Protein AF-A0A7V2QJK6-F1 (afdb_monomer_lite)

Sequence (186 aa):
ASGAYAQALELDPANVIADKNLRRLTQLKDTEVRAPRESRHAGPQHFIEEIGKAGVVDLSQLASPEVMVRMVAGDAVFLRVDEPVLVVESGHGEYLGQVGPKNAQRLIKLMAGGNQYSAAVVNVAEDRLIIIIREEYQHPSQAGLLSFPPRGLEKLQPYFSEKALRDELEEEEGEPREIYGVSDDE

Secondary structure (DSSP, 8-state):
-HHHHHHHHHH-TT-HHHHHHHHHHHHHHHS---------BPPGGGG---TTTEEEEEEES---HHHHTT--TTBEEEEEEETTEEEEEETTS-EEEEE-HHHHHHHHHHHHTT-EEEEEEEEEETTEEEEEEEEEE--GGGTT--SSPPTTGGGSTTTS-HHHHHHHHHHHTT------------

Radius of gyration: 21.16 Å; chains: 1; bounding box: 65×31×58 Å

Structure (mmCIF, N/CA/C/O backbone):
data_AF-A0A7V2QJK6-F1
#
_entry.id   AF-A0A7V2QJK6-F1
#
loop_
_atom_site.group_PDB
_atom_site.id
_atom_site.type_symbol
_atom_site.label_atom_id
_atom_site.label_alt_id
_atom_site.label_comp_id
_atom_site.label_asym_id
_atom_site.label_entity_id
_atom_site.label_seq_id
_atom_site.pdbx_PDB_ins_code
_atom_site.Cartn_x
_atom_site.Cartn_y
_atom_site.Cartn_z
_atom_site.occupancy
_atom_site.B_iso_or_equiv
_atom_site.auth_seq_id
_atom_site.auth_comp_id
_atom_site.auth_asym_id
_atom_site.auth_atom_id
_atom_site.pdbx_PDB_model_num
ATOM 1 N N . ALA A 1 1 ? -14.591 -11.951 22.332 1.00 62.06 1 ALA A N 1
ATOM 2 C CA . ALA A 1 1 ? -13.635 -10.868 22.016 1.00 62.06 1 ALA A CA 1
ATOM 3 C C . ALA A 1 1 ? -13.958 -9.566 22.762 1.00 62.06 1 ALA A C 1
ATOM 5 O O . ALA A 1 1 ? -13.175 -9.190 23.616 1.00 62.06 1 ALA A O 1
ATOM 6 N N . SER A 1 2 ? -15.111 -8.914 22.533 1.00 72.38 2 SER A N 1
ATOM 7 C CA . SER A 1 2 ? -15.436 -7.599 23.140 1.00 72.38 2 SER A CA 1
ATOM 8 C C . SER A 1 2 ? -15.385 -7.543 24.681 1.00 72.38 2 SER A C 1
ATOM 10 O O . SER A 1 2 ? -14.881 -6.563 25.216 1.00 72.38 2 SER A O 1
ATOM 12 N N . GLY A 1 3 ? -15.805 -8.596 25.396 1.00 79.69 3 GLY A N 1
ATOM 13 C CA . GLY A 1 3 ? -15.760 -8.616 26.869 1.00 79.69 3 GLY A CA 1
ATOM 14 C C . GLY A 1 3 ? -14.348 -8.583 27.473 1.00 79.69 3 GLY A C 1
ATOM 15 O O . GLY A 1 3 ? -14.151 -7.969 28.512 1.00 79.69 3 GLY A O 1
ATOM 16 N N . ALA A 1 4 ? -13.352 -9.169 26.798 1.00 83.12 4 ALA A N 1
ATOM 17 C CA . ALA A 1 4 ? -11.975 -9.200 27.300 1.00 83.12 4 ALA A CA 1
ATOM 18 C C . ALA A 1 4 ? -11.302 -7.819 27.224 1.00 83.12 4 ALA A C 1
ATOM 20 O O . ALA A 1 4 ? -10.579 -7.432 28.137 1.00 83.12 4 ALA A O 1
ATOM 21 N N . TYR A 1 5 ? -11.574 -7.052 26.163 1.00 83.69 5 TYR A N 1
ATOM 22 C CA . TYR A 1 5 ? -11.055 -5.688 26.039 1.00 83.69 5 TYR A CA 1
ATOM 23 C C . TYR A 1 5 ? -11.751 -4.711 26.994 1.00 83.69 5 TYR A C 1
ATOM 25 O O . TYR A 1 5 ? -11.089 -3.827 27.525 1.00 83.69 5 TYR A O 1
ATOM 33 N N . ALA A 1 6 ? -13.051 -4.889 27.264 1.00 82.19 6 ALA A N 1
ATOM 34 C CA . ALA A 1 6 ? -13.755 -4.092 28.272 1.00 82.19 6 ALA A CA 1
ATOM 35 C C . ALA A 1 6 ? -13.159 -4.312 29.671 1.00 82.19 6 ALA A C 1
ATOM 37 O O . ALA A 1 6 ? -12.823 -3.353 30.356 1.00 82.19 6 ALA A O 1
ATOM 38 N N . GLN A 1 7 ? -12.915 -5.572 30.038 1.00 85.81 7 GLN A N 1
ATOM 39 C CA . GLN A 1 7 ? -12.280 -5.920 31.307 1.00 85.81 7 GLN A CA 1
ATOM 40 C C . GLN A 1 7 ? -10.840 -5.386 31.414 1.00 85.81 7 GLN A C 1
ATOM 42 O O . GLN A 1 7 ? -10.419 -4.952 32.481 1.00 85.81 7 GLN A O 1
ATOM 47 N N . ALA A 1 8 ? -10.082 -5.369 30.311 1.00 85.81 8 ALA A N 1
ATOM 48 C CA . ALA A 1 8 ? -8.749 -4.768 30.291 1.00 85.81 8 ALA A CA 1
ATOM 49 C C . ALA A 1 8 ? -8.779 -3.252 30.568 1.00 85.81 8 ALA A C 1
ATOM 51 O O . ALA A 1 8 ? -7.867 -2.748 31.215 1.00 85.81 8 ALA A O 1
ATOM 52 N N . LEU A 1 9 ? -9.827 -2.548 30.126 1.00 86.06 9 LEU A N 1
ATOM 53 C CA . LEU A 1 9 ? -10.039 -1.118 30.379 1.00 86.06 9 LEU A CA 1
ATOM 54 C C . LEU A 1 9 ? -10.544 -0.824 31.798 1.00 86.06 9 LEU A C 1
ATOM 56 O O . LEU A 1 9 ? -10.222 0.219 32.358 1.00 86.06 9 LEU A O 1
ATOM 60 N N . GLU A 1 10 ? -11.316 -1.739 32.389 1.00 87.81 10 GLU A N 1
ATOM 61 C CA . GLU A 1 10 ? -11.701 -1.659 33.805 1.00 87.81 10 GLU A CA 1
ATOM 62 C C . GLU A 1 10 ? -10.488 -1.817 34.733 1.00 87.81 10 GLU A C 1
ATOM 64 O O . GLU A 1 10 ? -10.410 -1.150 35.763 1.00 87.81 10 GLU A O 1
ATOM 69 N N . LEU A 1 11 ? -9.542 -2.691 34.369 1.00 88.06 11 LEU A N 1
ATOM 70 C CA . LEU A 1 11 ? -8.310 -2.920 35.128 1.00 88.06 11 LEU A CA 1
ATOM 71 C C . LEU A 1 11 ? -7.261 -1.824 34.898 1.00 88.06 11 LEU A C 1
ATOM 73 O O . LEU A 1 11 ? -6.576 -1.430 35.840 1.00 88.06 11 LEU A O 1
ATOM 77 N N . ASP A 1 12 ? -7.136 -1.338 33.664 1.00 84.62 12 ASP A N 1
ATOM 78 C CA . ASP A 1 12 ? -6.240 -0.248 33.287 1.00 84.62 12 ASP A CA 1
ATOM 79 C C . ASP A 1 12 ? -6.958 0.744 32.353 1.00 84.62 12 ASP A C 1
ATOM 81 O O . ASP A 1 12 ? -6.998 0.545 31.131 1.00 84.62 12 ASP A O 1
ATOM 85 N N . PRO A 1 13 ? -7.486 1.854 32.904 1.00 85.88 13 PRO A N 1
ATOM 86 C CA . PRO A 1 13 ? -8.158 2.887 32.119 1.00 85.88 13 PRO A CA 1
ATOM 87 C C . PRO A 1 13 ? -7.261 3.576 31.081 1.00 85.88 13 PRO A C 1
ATOM 89 O O . PRO A 1 13 ? -7.776 4.217 30.166 1.00 85.88 13 PRO A O 1
ATOM 92 N N . ALA A 1 14 ? -5.931 3.471 31.204 1.00 87.38 14 ALA A N 1
ATOM 93 C CA . ALA A 1 14 ? -4.971 4.051 30.267 1.00 87.38 14 ALA A CA 1
ATOM 94 C C . ALA A 1 14 ? -4.561 3.077 29.144 1.00 87.38 14 ALA A C 1
ATOM 96 O O . ALA A 1 14 ? -3.718 3.419 28.310 1.00 87.38 14 ALA A O 1
ATOM 97 N N . ASN A 1 15 ? -5.158 1.881 29.075 1.00 87.19 15 ASN A N 1
ATOM 98 C CA . ASN A 1 15 ? -4.834 0.881 28.064 1.00 87.19 15 ASN A CA 1
ATOM 99 C C . ASN A 1 15 ? -5.359 1.275 26.669 1.00 87.19 15 ASN A C 1
ATOM 101 O O . ASN A 1 15 ? -6.432 0.863 26.217 1.00 87.19 15 ASN A O 1
ATOM 105 N N . VAL A 1 16 ? -4.543 2.047 25.946 1.00 85.38 16 VAL A N 1
ATOM 106 C CA . VAL A 1 16 ? -4.834 2.548 24.591 1.00 85.38 16 VAL A CA 1
ATOM 107 C C . VAL A 1 16 ? -5.084 1.410 23.590 1.00 85.38 16 VAL A C 1
ATOM 109 O O . VAL A 1 16 ? -5.828 1.585 22.624 1.00 85.38 16 VAL A O 1
ATOM 112 N N . ILE A 1 17 ? -4.490 0.229 23.801 1.00 82.25 17 ILE A N 1
ATOM 113 C CA . ILE A 1 17 ? -4.688 -0.936 22.925 1.00 82.25 17 ILE A CA 1
ATOM 114 C C . ILE A 1 17 ? -6.107 -1.486 23.099 1.00 82.25 17 ILE A C 1
ATOM 116 O O . ILE A 1 17 ? -6.769 -1.783 22.101 1.00 82.25 17 ILE A O 1
ATOM 120 N N . ALA A 1 18 ? -6.588 -1.604 24.339 1.00 81.00 18 ALA A N 1
ATOM 121 C CA . ALA A 1 18 ? -7.942 -2.063 24.629 1.00 81.00 18 ALA A CA 1
ATOM 122 C C . ALA A 1 18 ? -9.000 -1.090 24.079 1.00 81.00 18 ALA A C 1
ATOM 124 O O . ALA A 1 18 ? -9.946 -1.536 23.427 1.00 81.00 18 ALA A O 1
ATOM 125 N N . ASP A 1 19 ? -8.790 0.222 24.244 1.00 84.12 19 ASP A N 1
ATOM 126 C CA . ASP A 1 19 ? -9.678 1.262 23.701 1.00 84.12 19 ASP A CA 1
ATOM 127 C C . ASP A 1 19 ? -9.748 1.197 22.168 1.00 84.12 19 ASP A C 1
ATOM 129 O O . ASP A 1 19 ? -10.832 1.080 21.592 1.00 84.12 19 ASP A O 1
ATOM 133 N N . LYS A 1 20 ? -8.590 1.150 21.491 1.00 83.94 20 LYS A N 1
ATOM 134 C CA . LYS A 1 20 ? -8.528 1.010 20.026 1.00 83.94 20 LYS A CA 1
ATOM 135 C C . LYS A 1 20 ? -9.253 -0.241 19.529 1.00 83.94 20 LYS A C 1
ATOM 137 O O . LYS A 1 20 ? -10.013 -0.166 18.564 1.00 83.94 20 LYS A O 1
ATOM 142 N N . ASN A 1 21 ? -9.042 -1.389 20.177 1.00 84.56 21 ASN A N 1
ATOM 143 C CA . ASN A 1 21 ? -9.686 -2.639 19.767 1.00 84.56 21 ASN A CA 1
ATOM 144 C C . ASN A 1 21 ? -11.203 -2.621 20.004 1.00 84.56 21 ASN A C 1
ATOM 146 O O . ASN A 1 21 ? -11.946 -3.135 19.168 1.00 84.56 21 ASN A O 1
ATOM 150 N N . LEU A 1 22 ? -11.688 -2.014 21.092 1.00 84.12 22 LEU A N 1
ATOM 151 C CA . LEU A 1 22 ? -13.127 -1.872 21.340 1.00 84.12 22 LEU A CA 1
ATOM 152 C C . LEU A 1 22 ? -13.805 -0.985 20.303 1.00 84.12 22 LEU A C 1
ATOM 154 O O . LEU A 1 22 ? -14.808 -1.411 19.730 1.00 84.12 22 LEU A O 1
ATOM 158 N N . ARG A 1 23 ? -13.237 0.194 20.018 1.00 84.00 23 ARG A N 1
ATOM 159 C CA . ARG A 1 23 ? -13.755 1.110 18.985 1.00 84.00 23 ARG A CA 1
ATOM 160 C C . ARG A 1 23 ? -13.843 0.428 17.624 1.00 84.00 23 ARG A C 1
ATOM 162 O O . ARG A 1 23 ? -14.857 0.519 16.928 1.00 84.00 23 ARG A O 1
ATOM 169 N N . ARG A 1 24 ? -12.808 -0.338 17.281 1.00 81.19 24 ARG A N 1
ATOM 170 C CA . ARG A 1 24 ? -12.774 -1.135 16.058 1.00 81.19 24 ARG A CA 1
ATOM 171 C C . ARG A 1 24 ? -13.880 -2.196 16.031 1.00 81.19 24 ARG A C 1
ATOM 173 O O . ARG A 1 24 ? -14.586 -2.326 15.035 1.00 81.19 24 ARG A O 1
ATOM 180 N N . LEU A 1 25 ? -14.065 -2.940 17.125 1.00 81.12 25 LEU A N 1
ATOM 181 C CA . LEU A 1 25 ? -15.107 -3.970 17.238 1.00 81.12 25 LEU A CA 1
ATOM 182 C C . LEU A 1 25 ? -16.527 -3.397 17.171 1.00 81.12 25 LEU A C 1
ATOM 184 O O . LEU A 1 25 ? -17.415 -4.075 16.659 1.00 81.12 25 LEU A O 1
ATOM 188 N N . THR A 1 26 ? -16.759 -2.188 17.687 1.00 80.44 26 THR A N 1
ATOM 189 C CA . THR A 1 26 ? -18.058 -1.514 17.551 1.00 80.44 26 THR A CA 1
ATOM 190 C C . THR A 1 26 ? -18.350 -1.152 16.098 1.00 80.44 26 THR A C 1
ATOM 192 O O . THR A 1 26 ? -19.425 -1.481 15.612 1.00 80.44 26 THR A O 1
ATOM 195 N N . GLN A 1 27 ? -17.373 -0.603 15.371 1.00 75.81 27 GLN A N 1
ATOM 196 C CA . GLN A 1 27 ? -17.522 -0.260 13.950 1.00 75.81 27 GLN A CA 1
ATOM 197 C C . GLN A 1 27 ? -17.742 -1.502 13.063 1.00 75.81 27 GLN A C 1
ATOM 199 O O . GLN A 1 27 ? -18.563 -1.480 12.150 1.00 75.81 27 GLN A O 1
ATOM 204 N N . LEU A 1 28 ? -17.067 -2.617 13.370 1.00 71.12 28 LEU A N 1
ATOM 205 C CA . LEU A 1 28 ? -17.229 -3.898 12.664 1.00 71.12 28 LEU A CA 1
ATOM 206 C C . LEU A 1 28 ? -18.612 -4.543 12.841 1.00 71.12 28 LEU A C 1
ATOM 208 O O . LEU A 1 28 ? -19.012 -5.328 11.988 1.00 71.12 28 LEU A O 1
ATOM 212 N N . LYS A 1 29 ? -19.331 -4.267 13.938 1.00 65.94 29 LYS A N 1
ATOM 213 C CA . LYS A 1 29 ? -20.674 -4.829 14.175 1.00 65.94 29 LYS A CA 1
ATOM 214 C C . LYS A 1 29 ? -21.763 -4.149 13.347 1.00 65.94 29 LYS A C 1
ATOM 216 O O . LYS A 1 29 ? -22.742 -4.811 13.019 1.00 65.94 29 LYS A O 1
ATOM 221 N N . ASP A 1 30 ? -21.580 -2.874 13.015 1.00 58.09 30 ASP A N 1
ATOM 222 C CA . ASP A 1 30 ? -22.524 -2.106 12.193 1.00 58.09 30 ASP A CA 1
ATOM 223 C C . ASP A 1 30 ? -22.356 -2.382 10.693 1.00 58.09 30 ASP A C 1
ATOM 225 O O . ASP A 1 30 ? -23.254 -2.111 9.899 1.00 58.09 30 ASP A O 1
ATOM 229 N N . THR A 1 31 ? -21.227 -2.971 10.289 1.00 55.44 31 THR A N 1
ATOM 230 C CA . THR A 1 31 ? -21.015 -3.418 8.910 1.00 55.44 31 THR A CA 1
ATOM 231 C C . THR A 1 31 ? -21.523 -4.856 8.785 1.00 55.44 31 THR A C 1
ATOM 233 O O . THR A 1 31 ? -20.937 -5.762 9.373 1.00 55.44 31 THR A O 1
ATOM 236 N N . GLU A 1 32 ? -22.625 -5.086 8.060 1.00 48.59 32 GLU A N 1
ATOM 237 C CA . GLU A 1 32 ? -23.234 -6.418 7.912 1.00 48.59 32 GLU A CA 1
ATOM 238 C C . GLU A 1 32 ? -22.187 -7.504 7.615 1.00 48.59 32 GLU A C 1
ATOM 240 O O . GLU A 1 32 ? -21.441 -7.451 6.630 1.00 48.59 32 GLU A O 1
ATOM 245 N N . VAL A 1 33 ? -22.150 -8.502 8.501 1.00 45.59 33 VAL A N 1
ATOM 246 C CA . VAL A 1 33 ? -21.209 -9.622 8.504 1.00 45.59 33 VAL A CA 1
ATOM 247 C C . VAL A 1 33 ? -21.416 -10.468 7.248 1.00 45.59 33 VAL A C 1
ATOM 249 O O . VAL A 1 33 ? -22.163 -11.446 7.238 1.00 45.59 33 VAL A O 1
ATOM 252 N N . ARG A 1 34 ? -20.720 -10.125 6.162 1.00 49.84 34 ARG A N 1
ATOM 253 C CA . ARG A 1 34 ? -20.370 -11.124 5.149 1.00 49.84 34 ARG A CA 1
ATOM 254 C C . ARG A 1 34 ? -19.381 -12.099 5.793 1.00 49.84 34 ARG A C 1
ATOM 256 O O . ARG A 1 34 ? -18.544 -11.682 6.588 1.00 49.84 34 ARG A O 1
ATOM 263 N N . ALA A 1 35 ? -19.559 -13.385 5.482 1.00 48.34 35 ALA A N 1
ATOM 264 C CA . ALA A 1 35 ? -18.871 -14.547 6.056 1.00 48.34 35 ALA A CA 1
ATOM 265 C C . ALA A 1 35 ? -17.367 -14.325 6.329 1.00 48.34 35 ALA A C 1
ATOM 267 O O . ALA A 1 35 ? -16.764 -13.512 5.628 1.00 48.34 35 ALA A O 1
ATOM 268 N N . PRO A 1 36 ? -16.749 -15.063 7.282 1.00 43.25 36 PRO A N 1
ATOM 269 C CA . PRO A 1 36 ? -15.332 -14.923 7.614 1.00 43.25 36 PRO A CA 1
ATOM 270 C C . PRO A 1 36 ? -14.507 -14.968 6.333 1.00 43.25 36 PRO A C 1
ATOM 272 O O . PRO A 1 36 ? -14.456 -15.988 5.646 1.00 43.25 36 PRO A O 1
ATOM 275 N N . ARG A 1 37 ? -13.944 -13.823 5.962 1.00 51.16 37 ARG A N 1
ATOM 276 C CA . ARG A 1 37 ? -13.116 -13.719 4.773 1.00 51.16 37 ARG A CA 1
ATOM 277 C C . ARG A 1 37 ? -11.710 -14.119 5.182 1.00 51.16 37 ARG A C 1
ATOM 279 O O . ARG A 1 37 ? -11.166 -13.548 6.121 1.00 51.16 37 ARG A O 1
ATOM 286 N N . GLU A 1 38 ? -11.160 -15.128 4.518 1.00 45.81 38 GLU A N 1
ATOM 287 C CA . GLU A 1 38 ? -9.779 -15.554 4.727 1.00 45.81 38 GLU A CA 1
ATOM 288 C C . GLU A 1 38 ? -8.838 -14.394 4.375 1.00 45.81 38 GLU A C 1
ATOM 290 O O . GLU A 1 38 ? -8.606 -14.093 3.202 1.00 45.81 38 GLU A O 1
ATOM 295 N N . SER A 1 39 ? -8.312 -13.722 5.399 1.00 52.12 39 SER A N 1
ATOM 296 C CA . SER A 1 39 ? -7.220 -12.768 5.257 1.00 52.12 39 SER A CA 1
ATOM 297 C C . SER A 1 39 ? -5.953 -13.541 4.906 1.00 52.12 39 SER A C 1
ATOM 299 O O . SER A 1 39 ? -5.478 -14.382 5.673 1.00 52.12 39 SER A O 1
ATOM 301 N N . ARG A 1 40 ? -5.393 -13.285 3.720 1.00 60.75 40 ARG A N 1
ATOM 302 C CA . ARG A 1 40 ? -4.068 -13.801 3.368 1.00 60.75 40 ARG A CA 1
ATOM 303 C C . ARG A 1 40 ? -3.040 -12.981 4.131 1.00 60.75 40 ARG A C 1
ATOM 305 O O . ARG A 1 40 ? -2.869 -11.803 3.838 1.00 60.75 40 ARG A O 1
ATOM 312 N N . HIS A 1 41 ? -2.381 -13.591 5.106 1.00 65.06 41 HIS A N 1
ATOM 313 C CA . HIS A 1 41 ? -1.320 -12.929 5.856 1.00 65.06 41 HIS A CA 1
ATOM 314 C C . HIS A 1 41 ? 0.001 -12.979 5.087 1.00 65.06 41 HIS A C 1
ATOM 316 O O . HIS A 1 41 ? 0.352 -14.003 4.497 1.00 65.06 41 HIS A O 1
ATOM 322 N N . ALA A 1 42 ? 0.741 -11.876 5.111 1.00 67.50 42 ALA A N 1
ATOM 323 C CA . ALA A 1 42 ? 2.107 -11.827 4.623 1.00 67.50 42 ALA A CA 1
ATOM 324 C C . ALA A 1 42 ? 3.021 -12.671 5.528 1.00 67.50 42 ALA A C 1
ATOM 326 O O . ALA A 1 42 ? 2.924 -12.626 6.756 1.00 67.50 42 ALA A O 1
ATOM 327 N N . GLY A 1 43 ? 3.921 -13.446 4.921 1.00 64.44 43 GLY A N 1
ATOM 328 C CA . GLY A 1 43 ? 4.966 -14.166 5.646 1.00 64.44 43 GLY A CA 1
ATOM 329 C C . GLY A 1 43 ? 5.914 -13.224 6.414 1.00 64.44 43 GLY A C 1
ATOM 330 O O . GLY A 1 43 ? 6.133 -12.091 5.978 1.00 64.44 43 GLY A O 1
ATOM 331 N N . PRO A 1 44 ? 6.535 -13.678 7.522 1.00 60.00 44 PRO A N 1
ATOM 332 C CA . PRO A 1 44 ? 7.435 -12.865 8.349 1.00 60.00 44 PRO A CA 1
ATOM 333 C C . PRO A 1 44 ? 8.592 -12.213 7.582 1.00 60.00 44 PRO A C 1
ATOM 335 O O . PRO A 1 44 ? 9.065 -11.149 7.975 1.00 60.00 44 PRO A O 1
ATOM 338 N N . GLN A 1 45 ? 9.037 -12.820 6.476 1.00 59.28 45 GLN A N 1
ATOM 339 C CA . GLN A 1 45 ? 10.117 -12.263 5.665 1.00 59.28 45 GLN A CA 1
ATOM 340 C C . GLN A 1 45 ? 9.749 -10.900 5.061 1.00 59.28 45 GLN A C 1
ATOM 342 O O . GLN A 1 45 ? 10.635 -10.067 4.901 1.00 59.28 45 GLN A O 1
ATOM 347 N N . HIS A 1 46 ? 8.472 -10.613 4.782 1.00 52.69 46 HIS A N 1
ATOM 348 C CA . HIS A 1 46 ? 8.063 -9.344 4.160 1.00 52.69 46 HIS A CA 1
ATOM 349 C C . HIS A 1 46 ? 8.253 -8.110 5.055 1.00 52.69 46 HIS A C 1
ATOM 351 O O . HIS A 1 46 ? 8.160 -6.996 4.551 1.00 52.69 46 HIS A O 1
ATOM 357 N N . PHE A 1 47 ? 8.537 -8.282 6.350 1.00 55.06 47 PHE A N 1
ATOM 358 C CA . PHE A 1 47 ? 8.705 -7.175 7.300 1.00 55.06 47 PHE A CA 1
ATOM 359 C C . PHE A 1 47 ? 10.158 -6.729 7.498 1.00 55.06 47 PHE A C 1
ATOM 361 O O . PHE A 1 47 ? 10.406 -5.802 8.264 1.00 55.06 47 PHE A O 1
ATOM 368 N N . ILE A 1 48 ? 11.118 -7.380 6.837 1.00 57.16 48 ILE A N 1
ATOM 369 C CA . ILE A 1 48 ? 12.524 -6.973 6.889 1.00 57.16 48 ILE A CA 1
ATOM 370 C C . ILE A 1 48 ? 12.725 -5.840 5.880 1.00 57.16 48 ILE A C 1
ATOM 372 O O . ILE A 1 48 ? 12.567 -6.044 4.674 1.00 57.16 48 ILE A O 1
ATOM 376 N N . GLU A 1 49 ? 13.058 -4.650 6.378 1.00 53.34 49 GLU A N 1
ATOM 377 C CA . GLU A 1 49 ? 13.413 -3.496 5.553 1.00 53.34 49 GLU A CA 1
ATOM 378 C C . GLU A 1 49 ? 14.823 -3.708 4.987 1.00 53.34 49 GLU A C 1
ATOM 380 O O . GLU A 1 49 ? 15.822 -3.464 5.653 1.00 53.34 49 GLU A O 1
ATOM 385 N N . GLU A 1 50 ? 14.898 -4.241 3.767 1.00 64.19 50 GLU A N 1
ATOM 386 C CA . GLU A 1 50 ? 16.144 -4.344 3.007 1.00 64.19 50 GLU A CA 1
ATOM 387 C C . GLU A 1 50 ? 16.355 -3.042 2.230 1.00 64.19 50 GLU A C 1
ATOM 389 O O . GLU A 1 50 ? 15.489 -2.639 1.437 1.00 64.19 50 GLU A O 1
ATOM 394 N N . ILE A 1 51 ? 17.496 -2.387 2.464 1.00 67.00 51 ILE A N 1
ATOM 395 C CA . ILE A 1 51 ? 17.826 -1.087 1.877 1.00 67.00 51 ILE A CA 1
ATOM 396 C C . ILE A 1 51 ? 17.648 -1.150 0.354 1.00 67.00 51 ILE A C 1
ATOM 398 O O . ILE A 1 51 ? 18.165 -2.028 -0.333 1.00 67.00 51 ILE A O 1
ATOM 402 N N . GLY A 1 52 ? 16.863 -0.221 -0.194 1.00 67.62 52 GLY A N 1
ATOM 403 C CA . GLY A 1 52 ? 16.658 -0.104 -1.636 1.00 67.62 52 GLY A CA 1
ATOM 404 C C . GLY A 1 52 ? 15.654 -1.083 -2.256 1.00 67.62 52 GLY A C 1
ATOM 405 O O . GLY A 1 52 ? 15.150 -0.789 -3.343 1.00 67.62 52 GLY A O 1
ATOM 406 N N . LYS A 1 53 ? 15.306 -2.193 -1.589 1.00 83.38 53 LYS A N 1
ATOM 407 C CA . LYS A 1 53 ? 14.368 -3.211 -2.108 1.00 83.38 53 LYS A CA 1
ATOM 408 C C . LYS A 1 53 ? 13.004 -3.195 -1.443 1.00 83.38 53 LYS A C 1
ATOM 410 O O . LYS A 1 53 ? 12.012 -3.516 -2.098 1.00 83.38 53 LYS A O 1
ATOM 415 N N . ALA A 1 54 ? 12.941 -2.813 -0.174 1.00 88.56 54 ALA A N 1
ATOM 416 C CA . ALA A 1 54 ? 11.692 -2.624 0.543 1.00 88.56 54 ALA A CA 1
ATOM 417 C C . ALA A 1 54 ? 11.536 -1.168 0.984 1.00 88.56 54 ALA A C 1
ATOM 419 O O . ALA A 1 54 ? 12.516 -0.467 1.227 1.00 88.56 54 ALA A O 1
ATOM 420 N N . GLY A 1 55 ? 10.294 -0.705 1.072 1.00 90.25 55 GLY A N 1
ATOM 421 C CA . GLY A 1 55 ? 9.993 0.640 1.535 1.00 90.25 55 GLY A CA 1
ATOM 422 C C . GLY A 1 55 ? 8.629 0.728 2.195 1.00 90.25 55 GLY A C 1
ATOM 423 O O . GLY A 1 55 ? 7.637 0.189 1.699 1.00 90.25 55 GLY A O 1
ATOM 424 N N . VAL A 1 56 ? 8.584 1.442 3.318 1.00 92.12 56 VAL A N 1
ATOM 425 C CA . VAL A 1 56 ? 7.348 1.741 4.043 1.00 92.12 56 VAL A CA 1
ATOM 426 C C . VAL A 1 56 ? 6.699 2.992 3.459 1.00 92.12 56 VAL A C 1
ATOM 428 O O . VAL A 1 56 ? 7.331 4.045 3.328 1.00 92.12 56 VAL A O 1
ATOM 431 N N . VAL A 1 57 ? 5.418 2.887 3.111 1.00 92.94 57 VAL A N 1
ATOM 432 C CA . VAL A 1 57 ? 4.671 3.927 2.407 1.00 92.94 57 VAL A CA 1
ATOM 433 C C . VAL A 1 57 ? 3.329 4.190 3.070 1.00 92.94 57 VAL A C 1
ATOM 435 O O . VAL A 1 57 ? 2.604 3.268 3.434 1.00 92.94 57 VAL A O 1
ATOM 438 N N . ASP A 1 58 ? 3.003 5.472 3.203 1.00 94.62 58 ASP A N 1
ATOM 439 C CA . ASP A 1 58 ? 1.689 5.938 3.636 1.00 94.62 58 ASP A CA 1
ATOM 440 C C . ASP A 1 58 ? 0.769 6.057 2.418 1.00 94.62 58 ASP A C 1
ATOM 442 O O . ASP A 1 58 ? 1.182 6.592 1.378 1.00 94.62 58 ASP A O 1
ATOM 446 N N . LEU A 1 59 ? -0.453 5.542 2.528 1.00 96.31 59 LEU A N 1
ATOM 447 C CA . LEU A 1 59 ? -1.433 5.632 1.456 1.00 96.31 59 LEU A CA 1
ATOM 448 C C . LEU A 1 59 ? -2.202 6.949 1.522 1.00 96.31 59 LEU A C 1
ATOM 450 O O . LEU A 1 59 ? -2.525 7.480 2.579 1.00 96.31 59 LEU A O 1
ATOM 454 N N . SER A 1 60 ? -2.524 7.464 0.343 1.00 95.31 60 SER A N 1
ATOM 455 C CA . SER A 1 60 ? -3.341 8.656 0.139 1.00 95.31 60 SER A CA 1
ATOM 456 C C . SER A 1 60 ? -4.683 8.286 -0.486 1.00 95.31 60 SER A C 1
ATOM 458 O O . SER A 1 60 ? -4.830 7.192 -1.028 1.00 95.31 60 SER A O 1
ATOM 460 N N . GLN A 1 61 ? -5.661 9.197 -0.426 1.00 95.06 61 GLN A N 1
ATOM 461 C CA . GLN A 1 61 ? -7.011 8.977 -0.969 1.00 95.06 61 GLN A CA 1
ATOM 462 C C . GLN A 1 61 ? -7.611 7.648 -0.484 1.00 95.06 61 GLN A C 1
ATOM 464 O O . GLN A 1 61 ? -7.960 6.786 -1.289 1.00 95.06 61 GLN A O 1
ATOM 469 N N . LEU A 1 62 ? -7.646 7.464 0.837 1.00 96.38 62 LEU A N 1
ATOM 470 C CA . LEU A 1 62 ? -8.049 6.209 1.465 1.00 96.38 62 LEU A CA 1
ATOM 471 C C . LEU A 1 62 ? -9.490 5.820 1.126 1.00 96.38 62 LEU A C 1
ATOM 473 O O . LEU A 1 62 ? -10.337 6.664 0.824 1.00 96.38 62 LEU A O 1
ATOM 477 N N . ALA A 1 63 ? -9.754 4.520 1.204 1.00 94.50 63 ALA A N 1
ATOM 478 C CA . ALA A 1 63 ? -11.096 3.969 1.110 1.00 94.50 63 ALA A CA 1
ATOM 479 C C . ALA A 1 63 ? -11.992 4.407 2.281 1.00 94.50 63 ALA A C 1
ATOM 481 O O . ALA A 1 63 ? -11.551 5.054 3.231 1.00 94.50 63 ALA A O 1
ATOM 482 N N . SER A 1 64 ? -13.272 4.026 2.230 1.00 93.12 64 SER A N 1
ATOM 483 C CA . SER A 1 64 ? -14.202 4.341 3.314 1.00 93.12 64 SER A CA 1
ATOM 484 C C . SER A 1 64 ? -13.777 3.678 4.638 1.00 93.12 64 SER A C 1
ATOM 486 O O . SER A 1 64 ? -13.170 2.599 4.624 1.00 93.12 64 SER A O 1
ATOM 488 N N . PRO A 1 65 ? -14.148 4.258 5.797 1.00 88.25 65 PRO A N 1
ATOM 489 C CA . PRO A 1 65 ? -13.850 3.675 7.108 1.00 88.25 65 PRO A CA 1
ATOM 490 C C . PRO A 1 65 ? -14.333 2.226 7.259 1.00 88.25 65 PRO A C 1
ATOM 492 O O . PRO A 1 65 ? -13.663 1.409 7.884 1.00 88.25 65 PRO A O 1
ATOM 495 N N . GLU A 1 66 ? -15.455 1.876 6.624 1.00 88.06 66 GLU A N 1
ATOM 496 C CA . GLU A 1 66 ? -15.996 0.512 6.597 1.00 88.06 66 GLU A CA 1
ATOM 497 C C . GLU A 1 66 ? -15.047 -0.495 5.937 1.00 88.06 66 GLU A C 1
ATOM 499 O O . GLU A 1 66 ? -14.984 -1.650 6.352 1.00 88.06 66 GLU A O 1
ATOM 504 N N . VAL A 1 67 ? -14.312 -0.089 4.899 1.00 89.25 67 VAL A N 1
ATOM 505 C CA . VAL A 1 67 ? -13.284 -0.933 4.274 1.00 89.25 67 VAL A CA 1
ATOM 506 C C . VAL A 1 67 ? -12.046 -0.976 5.169 1.00 89.25 67 VAL A C 1
ATOM 508 O O . VAL A 1 67 ? -11.492 -2.048 5.404 1.00 89.25 67 VAL A O 1
ATOM 511 N N . MET A 1 68 ? -11.644 0.168 5.729 1.00 90.31 68 MET A N 1
ATOM 512 C CA . MET A 1 68 ? -10.439 0.280 6.559 1.00 90.31 68 MET A CA 1
ATOM 513 C C . MET A 1 68 ? -10.519 -0.510 7.862 1.00 90.31 68 MET A C 1
ATOM 515 O O . MET A 1 68 ? -9.552 -1.177 8.224 1.00 90.31 68 MET A O 1
ATOM 519 N N . VAL A 1 69 ? -11.678 -0.538 8.525 1.00 87.19 69 VAL A N 1
ATOM 520 C CA . VAL A 1 69 ? -11.871 -1.291 9.775 1.00 87.19 69 VAL A CA 1
ATOM 521 C C . VAL A 1 69 ? -11.673 -2.805 9.591 1.00 87.19 69 VAL A C 1
ATOM 523 O O . VAL A 1 69 ? -11.366 -3.520 10.555 1.00 87.19 69 VAL A O 1
ATOM 526 N N . ARG A 1 70 ? -11.812 -3.309 8.356 1.00 88.75 70 ARG A N 1
ATOM 527 C CA . ARG A 1 70 ? -11.595 -4.721 8.012 1.00 88.75 70 ARG A CA 1
ATOM 528 C C . ARG A 1 70 ? -10.117 -5.084 7.873 1.00 88.75 70 ARG A C 1
ATOM 530 O O . ARG A 1 70 ? -9.785 -6.241 8.090 1.00 88.75 70 ARG A O 1
ATOM 537 N N . MET A 1 71 ? -9.241 -4.121 7.594 1.00 92.12 71 MET A N 1
ATOM 538 C CA . MET A 1 71 ? -7.812 -4.366 7.378 1.00 92.12 71 MET A CA 1
ATOM 539 C C . MET A 1 71 ? -7.051 -4.508 8.700 1.00 92.12 71 MET A C 1
ATOM 541 O O . MET A 1 71 ? -7.242 -3.720 9.628 1.00 92.12 71 MET A O 1
ATOM 545 N N . VAL A 1 72 ? -6.162 -5.488 8.822 1.00 90.38 72 VAL A N 1
ATOM 546 C CA . VAL A 1 72 ? -5.250 -5.650 9.969 1.00 90.38 72 VAL A CA 1
ATOM 547 C C . VAL A 1 72 ? -3.791 -5.556 9.531 1.00 90.38 72 VAL A C 1
ATOM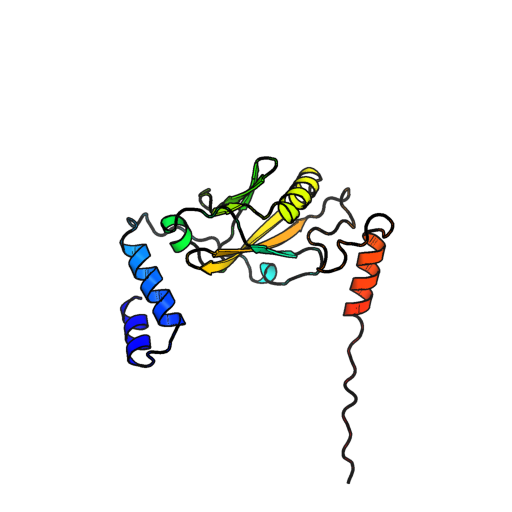 549 O O . VAL A 1 72 ? -3.456 -5.758 8.367 1.00 90.38 72 VAL A O 1
ATOM 552 N N . ALA A 1 73 ? -2.903 -5.266 10.484 1.00 91.00 73 ALA A N 1
ATOM 553 C CA . ALA A 1 73 ? -1.472 -5.409 10.251 1.00 91.00 73 ALA A CA 1
ATOM 554 C C . ALA A 1 73 ? -1.147 -6.851 9.831 1.00 91.00 73 ALA A C 1
ATOM 556 O O . ALA A 1 73 ? -1.643 -7.814 10.416 1.00 91.00 73 ALA A O 1
ATOM 557 N N . GLY A 1 74 ? -0.316 -6.970 8.803 1.00 88.88 74 GLY A N 1
ATOM 558 C CA . GLY A 1 74 ? 0.085 -8.212 8.166 1.00 88.88 74 GLY A CA 1
ATOM 559 C C . GLY A 1 74 ? -0.855 -8.745 7.097 1.00 88.88 74 GLY A C 1
ATOM 560 O O . GLY A 1 74 ? -0.521 -9.761 6.495 1.00 88.88 74 GLY A O 1
ATOM 561 N N . ASP A 1 75 ? -1.971 -8.081 6.797 1.00 93.06 75 ASP A N 1
ATOM 562 C CA . ASP A 1 75 ? -2.755 -8.426 5.611 1.00 93.06 75 ASP A CA 1
ATOM 563 C C . ASP A 1 75 ? -1.944 -8.180 4.337 1.00 93.06 75 ASP A C 1
ATOM 565 O O . ASP A 1 75 ? -1.359 -7.110 4.150 1.00 93.06 75 ASP A O 1
ATOM 569 N N . ALA A 1 76 ? -1.933 -9.168 3.445 1.00 94.88 76 ALA A N 1
ATOM 570 C CA . ALA A 1 76 ? -1.399 -9.014 2.104 1.00 94.88 76 ALA A CA 1
ATOM 571 C C . ALA A 1 76 ? -2.312 -8.093 1.286 1.00 94.88 76 ALA A C 1
ATOM 573 O O . ALA A 1 76 ? -3.539 -8.246 1.268 1.00 94.88 76 ALA A O 1
ATOM 574 N N . VAL A 1 77 ? -1.692 -7.155 0.580 1.00 97.25 77 VAL A N 1
ATOM 575 C CA . VAL A 1 77 ? -2.364 -6.205 -0.308 1.00 97.25 77 VAL A CA 1
ATOM 576 C C . VAL A 1 77 ? -1.695 -6.218 -1.673 1.00 97.25 77 VAL A C 1
ATOM 578 O O . VAL A 1 77 ? -0.548 -6.639 -1.825 1.00 97.25 77 VAL A O 1
ATOM 581 N N . PHE A 1 78 ? -2.431 -5.782 -2.686 1.00 97.50 78 PHE A N 1
ATOM 582 C CA . PHE A 1 78 ? -2.047 -5.931 -4.081 1.00 97.50 78 PHE A CA 1
ATOM 583 C C . PHE A 1 78 ? -1.884 -4.564 -4.726 1.00 97.50 78 PHE A C 1
ATOM 585 O O . PHE A 1 78 ? -2.697 -3.665 -4.519 1.00 97.50 78 PHE A O 1
ATOM 592 N N . LEU A 1 79 ? -0.816 -4.415 -5.503 1.00 97.44 79 LEU A N 1
ATOM 593 C CA . LEU A 1 79 ? -0.534 -3.202 -6.257 1.00 97.44 79 LEU A CA 1
ATOM 594 C C . LEU A 1 79 ? -1.129 -3.329 -7.658 1.00 97.44 79 LEU A C 1
ATOM 596 O O . LEU A 1 79 ? -0.835 -4.288 -8.373 1.00 97.44 79 LEU A O 1
ATOM 600 N N . ARG A 1 80 ? -1.926 -2.342 -8.066 1.00 97.06 80 ARG A N 1
ATOM 601 C CA . ARG A 1 80 ? -2.499 -2.250 -9.410 1.00 97.06 80 ARG A CA 1
ATOM 602 C C . ARG A 1 80 ? -2.114 -0.925 -10.051 1.00 97.06 80 ARG A C 1
ATOM 604 O O . ARG A 1 80 ? -2.323 0.142 -9.478 1.00 97.06 80 ARG A O 1
ATOM 611 N N . VAL A 1 81 ? -1.565 -0.997 -11.258 1.00 96.31 81 VAL A N 1
ATOM 612 C CA . VAL A 1 81 ? -1.234 0.190 -12.049 1.00 96.31 81 VAL A CA 1
ATOM 613 C C . VAL A 1 81 ? -2.511 0.738 -12.694 1.00 96.31 81 VAL A C 1
ATOM 615 O O . VAL A 1 81 ? -3.239 0.006 -13.365 1.00 96.31 81 VAL A O 1
ATOM 618 N N . ASP A 1 82 ? -2.770 2.023 -12.476 1.00 93.06 82 ASP A N 1
ATOM 619 C CA . ASP A 1 82 ? -3.872 2.802 -13.045 1.00 93.06 82 ASP A CA 1
ATOM 620 C C . ASP A 1 82 ? -3.305 4.152 -13.509 1.00 93.06 82 ASP A C 1
ATOM 622 O O . ASP A 1 82 ? -3.481 5.182 -12.858 1.00 93.06 82 ASP A O 1
ATOM 626 N N . GLU A 1 83 ? -2.446 4.111 -14.536 1.00 83.69 83 GLU A N 1
ATOM 627 C CA . GLU A 1 83 ? -1.505 5.195 -14.843 1.00 83.69 83 GLU A CA 1
ATOM 628 C C . GLU A 1 83 ? -2.168 6.587 -14.878 1.00 83.69 83 GLU A C 1
ATOM 630 O O . GLU A 1 83 ? -3.192 6.771 -15.537 1.00 83.69 83 GLU A O 1
ATOM 635 N N . PRO A 1 84 ? -1.578 7.601 -14.211 1.00 86.69 84 PRO A N 1
ATOM 636 C CA . PRO A 1 84 ? -0.260 7.624 -13.559 1.00 86.69 84 PRO A CA 1
ATOM 637 C C . PRO A 1 84 ? -0.274 7.205 -12.073 1.00 86.69 84 PRO A C 1
ATOM 639 O O . PRO A 1 84 ? 0.649 7.543 -11.328 1.00 86.69 84 PRO A O 1
ATOM 642 N N . VAL A 1 85 ? -1.325 6.526 -11.618 1.00 95.50 85 VAL A N 1
ATOM 643 C CA . VAL A 1 85 ? -1.566 6.195 -10.212 1.00 95.50 85 VAL A CA 1
ATOM 644 C C . VAL A 1 85 ? -1.210 4.734 -9.928 1.00 95.50 85 VAL A C 1
ATOM 646 O O . VAL A 1 85 ? -1.433 3.847 -10.748 1.00 95.50 85 VAL A O 1
ATOM 649 N N . LEU A 1 86 ? -0.653 4.476 -8.743 1.00 97.50 86 LEU A N 1
ATOM 650 C CA . LEU A 1 86 ? -0.450 3.124 -8.227 1.00 97.50 86 LEU A CA 1
ATOM 651 C C . LEU A 1 86 ? -1.446 2.882 -7.094 1.00 97.50 86 LEU A C 1
ATOM 653 O O . LEU A 1 86 ? -1.325 3.450 -6.006 1.00 97.50 86 LEU A O 1
ATOM 657 N N . VAL A 1 87 ? -2.454 2.073 -7.392 1.00 97.94 87 VAL A N 1
ATOM 658 C CA . VAL A 1 87 ? -3.568 1.747 -6.506 1.00 97.94 87 VAL A CA 1
ATOM 659 C C . VAL A 1 87 ? -3.210 0.542 -5.644 1.00 97.94 87 VAL A C 1
ATOM 661 O O . VAL A 1 87 ? -2.516 -0.370 -6.094 1.00 97.94 87 VAL A O 1
ATOM 664 N N . VAL A 1 88 ? -3.699 0.537 -4.407 1.00 98.12 88 VAL A N 1
ATOM 665 C CA . VAL A 1 88 ? -3.586 -0.589 -3.480 1.00 98.12 88 VAL A CA 1
ATOM 666 C C . VAL A 1 88 ? -4.962 -1.193 -3.248 1.00 98.12 88 VAL A C 1
ATOM 668 O O . VAL A 1 88 ? -5.913 -0.481 -2.918 1.00 98.12 88 VAL A O 1
ATOM 671 N N . GLU A 1 89 ? -5.057 -2.508 -3.395 1.00 97.75 89 GLU A N 1
ATOM 672 C CA . GLU A 1 89 ? -6.285 -3.281 -3.230 1.00 97.75 89 GLU A CA 1
ATOM 673 C C . GLU A 1 89 ? -6.105 -4.365 -2.163 1.00 97.75 89 GLU A C 1
ATOM 675 O O . GLU A 1 89 ? -5.014 -4.899 -1.957 1.00 97.75 89 GLU A O 1
ATOM 680 N N . SER A 1 90 ? -7.186 -4.712 -1.469 1.00 95.25 90 SER A N 1
ATOM 681 C CA . SER A 1 90 ? -7.204 -5.877 -0.579 1.00 95.25 90 SER A CA 1
ATOM 682 C C . SER A 1 90 ? -7.141 -7.184 -1.374 1.00 95.25 90 SER A C 1
ATOM 684 O O . SER A 1 90 ? -7.358 -7.210 -2.585 1.00 95.25 90 SER A O 1
ATOM 686 N N . GLY A 1 91 ? -6.960 -8.314 -0.685 1.00 88.94 91 GLY A N 1
ATOM 687 C CA . GLY A 1 91 ? -7.069 -9.643 -1.304 1.00 88.94 91 GLY A CA 1
ATOM 688 C C . GLY A 1 91 ? -8.429 -9.977 -1.928 1.00 88.94 91 GLY A C 1
ATOM 689 O O . GLY A 1 91 ? -8.546 -10.995 -2.608 1.00 88.94 91 GLY A O 1
ATOM 690 N N . HIS A 1 92 ? -9.443 -9.129 -1.738 1.00 87.62 92 HIS A N 1
ATOM 691 C CA . HIS A 1 92 ? -10.753 -9.248 -2.379 1.00 87.62 92 HIS A CA 1
ATOM 692 C C . HIS A 1 92 ? -10.965 -8.255 -3.531 1.00 87.62 92 HIS A C 1
ATOM 694 O O . HIS A 1 92 ? -12.071 -8.192 -4.064 1.00 87.62 92 HIS A O 1
ATOM 700 N N . GLY A 1 93 ? -9.944 -7.475 -3.905 1.00 91.25 93 GLY A N 1
ATOM 701 C CA . GLY A 1 93 ? -10.043 -6.443 -4.942 1.00 91.25 93 GLY A CA 1
ATOM 702 C C . GLY A 1 93 ? -10.753 -5.165 -4.483 1.00 91.25 93 GLY A C 1
ATOM 703 O O . GLY A 1 93 ? -11.138 -4.341 -5.307 1.00 91.25 93 GLY A O 1
ATOM 704 N N . GLU A 1 94 ? -10.974 -4.985 -3.175 1.00 94.94 94 GLU A N 1
ATOM 705 C CA . GLU A 1 94 ? -11.513 -3.725 -2.646 1.00 94.94 94 GLU A CA 1
ATOM 706 C C . GLU A 1 94 ? -10.402 -2.669 -2.638 1.00 94.94 94 GLU A C 1
ATOM 708 O O . GLU A 1 94 ? -9.338 -2.913 -2.067 1.00 94.94 94 GLU A O 1
ATOM 713 N N . TYR A 1 95 ? -10.658 -1.504 -3.237 1.00 97.06 95 TYR A N 1
ATOM 714 C CA . TYR A 1 95 ? -9.761 -0.347 -3.192 1.00 97.06 95 TYR A CA 1
ATOM 715 C C . TYR A 1 95 ? -9.468 0.056 -1.742 1.00 97.06 95 TYR A C 1
ATOM 717 O O . TYR A 1 95 ? -10.396 0.166 -0.941 1.00 97.06 95 TYR A O 1
ATOM 725 N N . LEU A 1 96 ? -8.195 0.296 -1.419 1.00 97.12 96 LEU A N 1
ATOM 726 C CA . LEU A 1 96 ? -7.730 0.723 -0.094 1.00 97.12 96 LEU A CA 1
ATOM 727 C C . LEU A 1 96 ? -7.148 2.140 -0.102 1.00 97.12 96 LEU A C 1
ATOM 729 O O . LEU A 1 96 ? -7.279 2.863 0.884 1.00 97.12 96 LEU A O 1
ATOM 733 N N . GLY A 1 97 ? -6.515 2.539 -1.205 1.00 97.31 97 GLY A N 1
ATOM 734 C CA . GLY A 1 97 ? -5.862 3.836 -1.340 1.00 97.31 97 GLY A CA 1
ATOM 735 C C . GLY A 1 97 ? -4.870 3.875 -2.499 1.00 97.31 97 GLY A C 1
ATOM 736 O O . GLY A 1 97 ? -4.790 2.952 -3.312 1.00 97.31 97 GLY A O 1
ATOM 737 N N . GLN A 1 98 ? -4.088 4.948 -2.553 1.00 97.75 98 GLN A N 1
ATOM 738 C CA . GLN A 1 98 ? -3.068 5.197 -3.571 1.00 97.75 98 GLN A CA 1
ATOM 739 C C . GLN A 1 98 ? -1.703 5.419 -2.938 1.00 97.75 98 GLN A C 1
ATOM 741 O O . GLN A 1 98 ? -1.566 6.171 -1.970 1.00 97.75 98 GLN A O 1
ATOM 746 N N . VAL A 1 99 ? -0.674 4.827 -3.537 1.00 96.81 99 VAL A N 1
ATOM 747 C CA . VAL A 1 99 ? 0.717 5.117 -3.191 1.00 96.81 99 VAL A CA 1
ATOM 748 C C . VAL A 1 99 ? 1.031 6.568 -3.559 1.00 96.81 99 VAL A C 1
ATOM 750 O O . VAL A 1 99 ? 0.648 7.047 -4.627 1.00 96.81 99 VAL A O 1
ATOM 753 N N . GLY A 1 100 ? 1.747 7.278 -2.681 1.00 92.06 100 GLY A N 1
ATOM 754 C CA . GLY A 1 100 ? 2.118 8.673 -2.916 1.00 92.06 100 GLY A CA 1
ATOM 755 C C . GLY A 1 100 ? 2.822 8.884 -4.274 1.00 92.06 100 GLY A C 1
ATOM 756 O O . GLY A 1 100 ? 3.646 8.046 -4.658 1.00 92.06 100 GLY A O 1
ATOM 757 N N . PRO A 1 101 ? 2.576 10.008 -4.984 1.00 88.75 101 PRO A N 1
ATOM 758 C CA . PRO A 1 101 ? 2.972 10.188 -6.388 1.00 88.75 101 PRO A CA 1
ATOM 759 C C . PRO A 1 101 ? 4.447 9.908 -6.687 1.00 88.75 101 PRO A C 1
ATOM 761 O O . PRO A 1 101 ? 4.782 9.330 -7.717 1.00 88.75 101 PRO A O 1
ATOM 764 N N . LYS A 1 102 ? 5.332 10.286 -5.761 1.00 86.75 102 LYS A N 1
ATOM 765 C CA . LYS A 1 102 ? 6.780 10.110 -5.895 1.00 86.75 102 LYS A CA 1
ATOM 766 C C . LYS A 1 102 ? 7.185 8.638 -6.000 1.00 86.75 102 LYS A C 1
ATOM 768 O O . LYS A 1 102 ? 7.916 8.266 -6.914 1.00 86.75 102 LYS A O 1
ATOM 773 N N . ASN A 1 103 ? 6.684 7.810 -5.085 1.00 90.94 103 ASN A N 1
ATOM 774 C CA . ASN A 1 103 ? 6.968 6.378 -5.083 1.00 90.94 103 ASN A CA 1
ATOM 775 C C . ASN A 1 103 ? 6.179 5.678 -6.193 1.00 90.94 103 ASN A C 1
ATOM 777 O O . ASN A 1 103 ? 6.736 4.833 -6.886 1.00 90.94 103 ASN A O 1
ATOM 781 N N . ALA A 1 104 ? 4.926 6.085 -6.427 1.00 94.00 104 ALA A N 1
ATOM 782 C CA . ALA A 1 104 ? 4.084 5.530 -7.484 1.00 94.00 104 ALA A CA 1
ATOM 783 C C . ALA A 1 104 ? 4.744 5.644 -8.867 1.00 94.00 104 ALA A C 1
ATOM 785 O O . ALA A 1 104 ? 4.914 4.636 -9.542 1.00 94.00 104 ALA A O 1
ATOM 786 N N . GLN A 1 105 ? 5.196 6.837 -9.268 1.00 93.19 105 GLN A N 1
ATOM 787 C CA . GLN A 1 105 ? 5.819 7.045 -10.582 1.00 93.19 105 GLN A CA 1
ATOM 788 C C . GLN A 1 105 ? 7.070 6.189 -10.798 1.00 93.19 105 GLN A C 1
ATOM 790 O O . GLN A 1 105 ? 7.303 5.709 -11.909 1.00 93.19 105 GLN A O 1
ATOM 795 N N . ARG A 1 106 ? 7.896 6.015 -9.759 1.00 92.62 106 ARG A N 1
ATOM 796 C CA . ARG A 1 106 ? 9.095 5.174 -9.844 1.00 92.62 106 ARG A CA 1
ATOM 797 C C . ARG A 1 106 ? 8.719 3.701 -9.959 1.00 92.62 106 ARG A C 1
ATOM 799 O O . ARG A 1 106 ? 9.178 3.038 -10.884 1.00 92.62 106 ARG A O 1
ATOM 806 N N . LEU A 1 107 ? 7.860 3.217 -9.065 1.00 95.44 107 LEU A N 1
ATOM 807 C CA . LEU A 1 107 ? 7.435 1.820 -9.043 1.00 95.44 107 LEU A CA 1
ATOM 808 C C . LEU A 1 107 ? 6.713 1.426 -10.334 1.00 95.44 107 LEU A C 1
ATOM 810 O O . LEU A 1 107 ? 7.029 0.383 -10.888 1.00 95.44 107 LEU A O 1
ATOM 814 N N . ILE A 1 108 ? 5.841 2.278 -10.881 1.00 96.44 108 ILE A N 1
ATOM 815 C CA . ILE A 1 108 ? 5.171 2.028 -12.170 1.00 96.44 108 ILE A CA 1
ATOM 816 C C . ILE A 1 108 ? 6.198 1.797 -13.288 1.00 96.44 108 ILE A C 1
ATOM 818 O O . ILE A 1 108 ? 6.074 0.836 -14.043 1.00 96.44 108 ILE A O 1
ATOM 822 N N . LYS A 1 109 ? 7.252 2.623 -13.371 1.00 94.44 109 LYS A N 1
ATOM 823 C CA . LYS A 1 109 ? 8.317 2.451 -14.377 1.00 94.44 109 LYS A CA 1
ATOM 824 C C . LYS A 1 109 ? 9.081 1.140 -14.195 1.00 94.44 109 LYS A C 1
ATOM 826 O O . LYS A 1 109 ? 9.365 0.466 -15.181 1.00 94.44 109 LYS A O 1
ATOM 831 N N . LE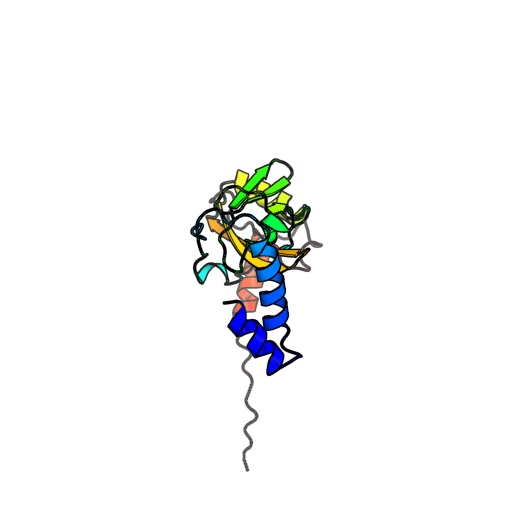U A 1 110 ? 9.404 0.778 -12.955 1.00 95.00 110 LEU A N 1
ATOM 832 C CA . LEU A 1 110 ? 10.117 -0.465 -12.655 1.00 95.00 110 LEU A CA 1
ATOM 833 C C . LEU A 1 110 ? 9.241 -1.699 -12.925 1.00 95.00 110 LEU A C 1
ATOM 835 O O . LEU A 1 110 ? 9.721 -2.667 -13.512 1.00 95.00 110 LEU A O 1
ATOM 839 N N . MET A 1 111 ? 7.946 -1.639 -12.594 1.00 96.06 111 MET A N 1
ATOM 840 C CA . MET A 1 111 ? 6.956 -2.674 -12.919 1.00 96.06 111 MET A CA 1
ATOM 841 C C . MET A 1 111 ? 6.796 -2.847 -14.432 1.00 96.06 111 MET A C 1
ATOM 843 O O . MET A 1 111 ? 6.837 -3.970 -14.928 1.00 96.06 111 MET A O 1
ATOM 847 N N . ALA A 1 112 ? 6.693 -1.747 -15.185 1.00 95.50 112 ALA A N 1
ATOM 848 C CA . ALA A 1 112 ? 6.691 -1.780 -16.649 1.00 95.50 112 ALA A CA 1
ATOM 849 C C . ALA A 1 112 ? 7.995 -2.375 -17.214 1.00 95.50 112 ALA A C 1
ATOM 851 O O . ALA A 1 112 ? 7.995 -3.017 -18.263 1.00 95.50 112 ALA A O 1
ATOM 852 N N . GLY A 1 113 ? 9.101 -2.195 -16.490 1.00 94.06 113 GLY A N 1
ATOM 853 C CA . GLY A 1 113 ? 10.403 -2.792 -16.757 1.00 94.06 113 GLY A CA 1
ATOM 854 C C . GLY A 1 113 ? 10.542 -4.273 -16.389 1.00 94.06 113 GLY A C 1
ATOM 855 O O . GLY A 1 113 ? 11.606 -4.835 -16.646 1.00 94.06 113 GLY A O 1
ATOM 856 N N . GLY A 1 114 ? 9.507 -4.890 -15.810 1.00 95.56 114 GLY A N 1
ATOM 857 C CA . GLY A 1 114 ? 9.457 -6.309 -15.456 1.00 95.56 114 GLY A CA 1
ATOM 858 C C . GLY A 1 114 ? 9.678 -6.626 -13.975 1.00 95.56 114 GLY A C 1
ATOM 859 O O . GLY A 1 114 ? 9.669 -7.806 -13.624 1.00 95.56 114 GLY A O 1
ATOM 860 N N . ASN A 1 115 ? 9.871 -5.628 -13.105 1.00 96.69 115 ASN A N 1
ATOM 861 C CA . ASN A 1 115 ? 10.004 -5.876 -11.667 1.00 96.69 115 ASN A CA 1
ATOM 862 C C . ASN A 1 115 ? 8.662 -6.301 -11.061 1.00 96.69 115 ASN A C 1
ATOM 864 O O . ASN A 1 115 ? 7.597 -5.834 -11.472 1.00 96.69 115 ASN A O 1
ATOM 868 N N . GLN A 1 116 ? 8.714 -7.171 -10.056 1.00 96.31 116 GLN A N 1
ATOM 869 C CA . GLN A 1 116 ? 7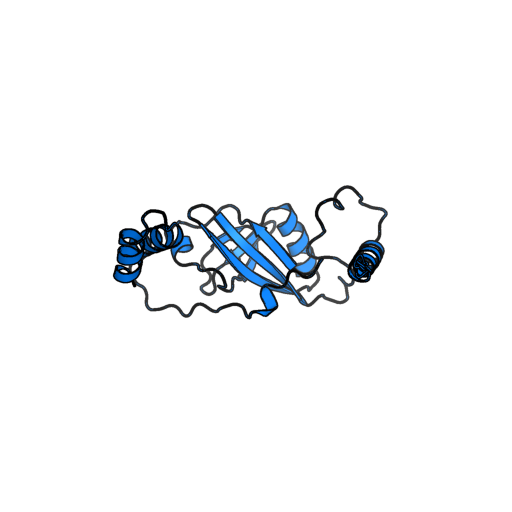.534 -7.631 -9.327 1.00 96.31 116 GLN A CA 1
ATOM 870 C C . GLN A 1 116 ? 7.643 -7.256 -7.860 1.00 96.31 116 GLN A C 1
ATOM 872 O O . GLN A 1 116 ? 8.724 -7.295 -7.270 1.00 96.31 116 GLN A O 1
ATOM 877 N N . TYR A 1 117 ? 6.496 -6.926 -7.277 1.00 96.44 117 TYR A N 1
ATOM 878 C CA . TYR A 1 117 ? 6.408 -6.416 -5.921 1.00 96.44 117 TYR A CA 1
ATOM 879 C C . TYR A 1 117 ? 5.343 -7.157 -5.128 1.00 96.44 117 TYR A C 1
ATOM 881 O O . TYR A 1 117 ? 4.259 -7.443 -5.641 1.00 96.44 117 TYR A O 1
ATOM 889 N N . SER A 1 118 ? 5.645 -7.410 -3.862 1.00 95.94 118 SER A N 1
ATOM 890 C CA . SER A 1 118 ? 4.680 -7.775 -2.834 1.00 95.94 118 SER A CA 1
ATOM 891 C C . SER A 1 118 ? 4.398 -6.563 -1.950 1.00 95.94 118 SER A C 1
ATOM 893 O O . SER A 1 118 ? 5.204 -5.632 -1.863 1.00 95.94 118 SER A O 1
ATOM 895 N N . ALA A 1 119 ? 3.240 -6.551 -1.298 1.00 96.44 119 ALA A N 1
ATOM 896 C CA . ALA A 1 119 ? 2.918 -5.528 -0.322 1.00 96.44 119 ALA A CA 1
ATOM 897 C C . ALA A 1 119 ? 2.105 -6.098 0.841 1.00 96.44 119 ALA A C 1
ATOM 899 O O . ALA A 1 119 ? 1.315 -7.033 0.683 1.00 96.44 119 ALA A O 1
ATOM 900 N N . ALA A 1 120 ? 2.302 -5.516 2.018 1.00 96.38 120 ALA A N 1
ATOM 901 C CA . ALA A 1 120 ? 1.611 -5.912 3.234 1.00 96.38 120 ALA A CA 1
ATOM 902 C C . ALA A 1 120 ? 1.262 -4.696 4.089 1.00 96.38 120 ALA A C 1
ATOM 904 O O . ALA A 1 120 ? 1.993 -3.705 4.119 1.00 96.38 120 ALA A O 1
ATOM 905 N N . VAL A 1 121 ? 0.152 -4.774 4.814 1.00 95.75 121 VAL A N 1
ATOM 906 C CA . VAL A 1 121 ? -0.240 -3.741 5.773 1.00 95.75 121 VAL A CA 1
ATOM 907 C C . VAL A 1 121 ? 0.713 -3.758 6.965 1.00 95.75 121 VAL A C 1
ATOM 909 O O . VAL A 1 121 ? 0.898 -4.785 7.611 1.00 95.75 121 VAL A O 1
ATOM 912 N N . VAL A 1 122 ? 1.286 -2.606 7.299 1.00 93.31 122 VAL A N 1
ATOM 913 C CA . VAL A 1 122 ? 2.119 -2.419 8.497 1.00 93.31 122 VAL A CA 1
ATOM 914 C C . VAL A 1 122 ? 1.280 -1.865 9.639 1.00 93.31 122 VAL A C 1
ATOM 916 O O . VAL A 1 122 ? 1.385 -2.323 10.774 1.00 93.31 122 VAL A O 1
ATOM 919 N N . ASN A 1 123 ? 0.439 -0.870 9.351 1.00 92.44 123 ASN A N 1
ATOM 920 C CA . ASN A 1 123 ? -0.358 -0.191 10.365 1.00 92.44 123 ASN A CA 1
ATOM 921 C C . ASN A 1 123 ? -1.669 0.334 9.776 1.00 92.44 123 ASN A C 1
ATOM 923 O O . ASN A 1 123 ? -1.689 0.831 8.651 1.00 92.44 123 ASN A O 1
ATOM 927 N N . VAL A 1 124 ? -2.736 0.265 10.570 1.00 91.06 124 VAL A N 1
ATOM 928 C CA . VAL A 1 124 ? -4.068 0.781 10.244 1.00 91.06 124 VAL A CA 1
ATOM 929 C C . VAL A 1 124 ? -4.549 1.668 11.391 1.00 91.06 124 VAL A C 1
ATOM 931 O O . VAL A 1 124 ? -4.572 1.244 12.549 1.00 91.06 124 VAL A O 1
ATOM 934 N N . ALA A 1 125 ? -4.962 2.886 11.061 1.00 88.44 125 ALA A N 1
ATOM 935 C CA . ALA A 1 125 ? -5.679 3.817 11.926 1.00 88.44 125 ALA A CA 1
ATOM 936 C C . ALA A 1 125 ? -6.908 4.376 11.180 1.00 88.44 125 ALA A C 1
ATOM 938 O O . ALA A 1 125 ? -7.129 4.042 10.019 1.00 88.44 125 ALA A O 1
ATOM 939 N N . GLU A 1 126 ? -7.731 5.190 11.851 1.00 81.00 126 GLU A N 1
ATOM 940 C CA . GLU A 1 126 ? -9.016 5.675 11.308 1.00 81.00 126 GLU A CA 1
ATOM 941 C C . GLU A 1 126 ? -8.867 6.440 9.982 1.00 81.00 126 GLU A C 1
ATOM 943 O O . GLU A 1 126 ? -9.706 6.306 9.095 1.00 81.00 126 GLU A O 1
ATOM 948 N N . ASP A 1 127 ? -7.787 7.200 9.831 1.00 87.94 127 ASP A N 1
ATOM 949 C CA . ASP A 1 127 ? -7.505 8.087 8.700 1.00 87.94 127 ASP A CA 1
ATOM 950 C C . ASP A 1 127 ? -6.136 7.815 8.059 1.00 87.94 127 ASP A C 1
ATOM 952 O O . ASP A 1 127 ? -5.617 8.639 7.303 1.00 87.94 127 ASP A O 1
ATOM 956 N N . ARG A 1 128 ? -5.528 6.666 8.372 1.00 93.06 128 ARG A N 1
ATOM 957 C CA . ARG A 1 128 ? -4.158 6.362 7.961 1.00 93.06 128 ARG A CA 1
ATOM 958 C C . ARG A 1 128 ? -3.953 4.875 7.721 1.00 93.06 128 ARG A C 1
ATOM 960 O O . ARG A 1 128 ? -4.222 4.055 8.597 1.00 93.06 128 ARG A O 1
ATOM 967 N N . LEU A 1 129 ? -3.392 4.538 6.564 1.00 95.31 129 LEU A N 1
ATOM 968 C CA . LEU A 1 129 ? -3.030 3.172 6.201 1.00 95.31 129 LEU A CA 1
ATOM 969 C C . LEU A 1 129 ? -1.584 3.152 5.710 1.00 95.31 129 LEU A C 1
ATOM 971 O O . LEU A 1 129 ? -1.259 3.744 4.685 1.00 95.31 129 LEU A O 1
ATOM 975 N N . ILE A 1 130 ? -0.726 2.455 6.449 1.00 96.00 130 ILE A N 1
ATOM 976 C CA . ILE A 1 130 ? 0.693 2.313 6.129 1.00 96.00 130 ILE A CA 1
ATOM 977 C C . ILE A 1 130 ? 0.930 0.892 5.638 1.00 96.00 130 ILE A C 1
ATOM 979 O O . ILE A 1 130 ? 0.560 -0.071 6.315 1.00 96.00 130 ILE A O 1
ATOM 983 N N . ILE A 1 131 ? 1.591 0.767 4.493 1.00 96.56 131 ILE A N 1
ATOM 984 C CA . ILE A 1 131 ? 1.986 -0.513 3.908 1.00 96.56 131 ILE A CA 1
ATOM 985 C C . ILE A 1 131 ? 3.503 -0.581 3.757 1.00 96.56 131 ILE A C 1
ATOM 987 O O . ILE A 1 131 ? 4.173 0.442 3.645 1.00 96.56 131 ILE A O 1
ATOM 991 N N . ILE A 1 132 ? 4.046 -1.789 3.722 1.00 94.75 132 ILE A N 1
ATOM 992 C CA . ILE A 1 132 ? 5.392 -2.058 3.229 1.00 94.75 132 ILE A CA 1
ATOM 993 C C . ILE A 1 132 ? 5.257 -2.646 1.833 1.00 94.75 132 ILE A C 1
ATOM 995 O O . ILE A 1 132 ? 4.401 -3.498 1.602 1.00 94.75 132 ILE A O 1
ATOM 999 N N . ILE A 1 133 ? 6.070 -2.162 0.903 1.00 96.00 133 ILE A N 1
ATOM 1000 C CA . ILE A 1 133 ? 6.188 -2.710 -0.445 1.00 96.00 133 ILE A CA 1
ATOM 1001 C C . ILE A 1 133 ? 7.588 -3.297 -0.565 1.00 96.00 133 ILE A C 1
ATOM 1003 O O . ILE A 1 133 ? 8.554 -2.626 -0.209 1.00 96.00 133 ILE A O 1
ATOM 1007 N N . ARG A 1 134 ? 7.703 -4.521 -1.077 1.00 93.62 134 ARG A N 1
ATOM 1008 C CA . ARG A 1 134 ? 8.972 -5.226 -1.260 1.00 93.62 134 ARG A CA 1
ATOM 1009 C C . ARG A 1 134 ? 9.121 -5.691 -2.701 1.00 93.62 134 ARG A C 1
ATOM 1011 O O . ARG A 1 134 ? 8.187 -6.235 -3.278 1.00 93.62 134 ARG A O 1
ATOM 1018 N N . GLU A 1 135 ? 10.298 -5.482 -3.277 1.00 93.81 135 GLU A N 1
ATOM 1019 C CA . GLU A 1 135 ? 10.698 -6.087 -4.546 1.00 93.81 135 GLU A CA 1
ATOM 1020 C C . GLU A 1 135 ? 10.934 -7.594 -4.357 1.00 93.81 135 GLU A C 1
ATOM 1022 O O . GLU A 1 135 ? 11.819 -8.009 -3.610 1.00 93.81 135 GLU A O 1
ATOM 1027 N N . GLU A 1 136 ? 10.126 -8.410 -5.029 1.00 92.69 136 GLU A N 1
ATOM 1028 C CA . GLU A 1 136 ? 10.249 -9.876 -5.041 1.00 92.69 136 GLU A CA 1
ATOM 1029 C C . GLU A 1 136 ? 11.086 -10.359 -6.227 1.00 92.69 136 GLU A C 1
ATOM 1031 O O . GLU A 1 136 ? 11.712 -11.418 -6.187 1.00 92.69 136 GLU A O 1
ATOM 1036 N N . TYR A 1 137 ? 11.100 -9.574 -7.304 1.00 93.38 137 TYR A N 1
ATOM 1037 C CA . TYR A 1 137 ? 11.857 -9.878 -8.506 1.00 93.38 137 TYR A CA 1
ATOM 1038 C C . TYR A 1 137 ? 12.328 -8.593 -9.179 1.00 93.38 137 TYR A C 1
ATOM 1040 O O . TYR A 1 137 ? 11.522 -7.712 -9.485 1.00 93.38 137 TYR A O 1
ATOM 1048 N N . GLN A 1 138 ? 13.628 -8.532 -9.466 1.00 93.62 138 GLN A N 1
ATOM 1049 C CA . GLN A 1 138 ? 14.235 -7.501 -10.296 1.00 93.62 138 GLN A CA 1
ATOM 1050 C C . GLN A 1 138 ? 14.503 -8.078 -11.683 1.00 93.62 138 GLN A C 1
ATOM 1052 O O . GLN A 1 138 ? 15.248 -9.051 -11.831 1.00 93.62 138 GLN A O 1
ATOM 1057 N N . HIS A 1 139 ? 13.921 -7.472 -12.715 1.00 94.88 139 HIS A N 1
ATOM 1058 C CA . HIS A 1 139 ? 14.223 -7.882 -14.077 1.00 94.88 139 HIS A CA 1
ATOM 1059 C C . HIS A 1 139 ? 15.671 -7.487 -14.429 1.00 94.88 139 HIS A C 1
ATOM 1061 O O . HIS A 1 139 ? 16.099 -6.388 -14.068 1.00 94.88 139 HIS A O 1
ATOM 1067 N N . PRO A 1 140 ? 16.439 -8.306 -15.179 1.00 92.56 140 PRO A N 1
ATOM 1068 C CA . PRO A 1 140 ? 17.827 -7.986 -15.526 1.00 92.56 140 PRO A CA 1
ATOM 1069 C C . PRO A 1 140 ? 18.021 -6.633 -16.225 1.00 92.56 140 PRO A C 1
ATOM 1071 O O . PRO A 1 140 ? 19.075 -6.019 -16.091 1.00 92.56 140 PRO A O 1
ATOM 1074 N N . SER A 1 141 ? 17.010 -6.132 -16.946 1.00 90.00 141 SER A N 1
ATOM 1075 C CA . SER A 1 141 ? 17.068 -4.797 -17.566 1.00 90.00 141 SER A CA 1
ATOM 1076 C C . SER A 1 141 ? 16.978 -3.644 -16.561 1.00 90.00 141 SER A C 1
ATOM 1078 O O . SER A 1 141 ? 17.314 -2.519 -16.911 1.00 90.00 141 SER A O 1
ATOM 1080 N N . GLN A 1 142 ? 16.489 -3.909 -15.348 1.00 91.19 142 GLN A N 1
ATOM 1081 C CA . GLN A 1 142 ? 16.409 -2.962 -14.235 1.00 91.19 142 GLN A CA 1
ATOM 1082 C C . GLN A 1 142 ? 17.523 -3.207 -13.206 1.00 91.19 142 GLN A C 1
ATOM 1084 O O . GLN A 1 142 ? 17.486 -2.644 -12.115 1.00 91.19 142 GLN A O 1
ATOM 1089 N N . ALA A 1 143 ? 18.503 -4.065 -13.519 1.00 85.75 143 ALA A N 1
ATOM 1090 C CA . ALA A 1 143 ? 19.545 -4.455 -12.582 1.00 85.75 143 ALA A CA 1
ATOM 1091 C C . ALA A 1 143 ? 20.343 -3.245 -12.080 1.00 85.75 143 ALA A C 1
ATOM 1093 O O . ALA A 1 143 ? 20.867 -2.444 -12.859 1.00 85.75 143 ALA A O 1
ATOM 1094 N N . GLY A 1 144 ? 20.469 -3.154 -10.757 1.00 80.31 144 GLY A N 1
ATOM 1095 C CA . GLY A 1 144 ? 21.144 -2.042 -10.091 1.00 80.31 144 GLY A CA 1
ATOM 1096 C C . GLY A 1 144 ? 20.288 -0.787 -9.942 1.00 80.31 144 GLY A C 1
ATOM 1097 O O . GLY A 1 144 ? 20.812 0.199 -9.435 1.00 80.31 144 GLY A O 1
ATOM 1098 N N . LEU A 1 145 ? 19.008 -0.817 -10.343 1.00 86.81 145 LEU A N 1
ATOM 1099 C CA . LEU A 1 145 ? 18.075 0.258 -10.031 1.00 86.81 145 LEU A CA 1
ATOM 1100 C C . LEU A 1 145 ? 17.348 -0.006 -8.712 1.00 86.81 145 LEU A C 1
ATOM 1102 O O . LEU A 1 145 ? 16.710 -1.047 -8.558 1.00 86.81 145 LEU A O 1
ATOM 1106 N N . LEU A 1 146 ? 17.414 0.931 -7.767 1.00 87.69 146 LEU A N 1
ATOM 1107 C CA . LEU A 1 146 ? 16.794 0.754 -6.445 1.00 87.69 146 LEU A CA 1
ATOM 1108 C C . LEU A 1 146 ? 15.293 1.037 -6.496 1.00 87.69 146 LEU A C 1
ATOM 1110 O O . LEU A 1 146 ? 14.877 2.057 -7.029 1.00 87.69 146 LEU A O 1
ATOM 1114 N N . SER A 1 147 ? 14.449 0.220 -5.886 1.00 89.31 147 SER A N 1
ATOM 1115 C CA . SER A 1 147 ? 13.010 0.506 -5.833 1.00 89.31 147 SER A CA 1
ATOM 1116 C C . SER A 1 147 ? 12.679 1.666 -4.883 1.00 89.31 147 SER A C 1
ATOM 1118 O O . SER A 1 147 ? 11.846 2.515 -5.214 1.00 89.31 147 SER A O 1
ATOM 1120 N N . PHE A 1 148 ? 13.400 1.770 -3.760 1.00 89.94 148 PHE A N 1
ATOM 1121 C CA . PHE A 1 148 ? 13.181 2.780 -2.718 1.00 89.94 148 PHE A CA 1
ATOM 1122 C C . PHE A 1 148 ? 14.487 3.509 -2.356 1.00 89.94 148 PHE A C 1
ATOM 1124 O O . PHE A 1 148 ? 15.286 2.977 -1.590 1.00 89.94 148 PHE A O 1
ATOM 1131 N N . PRO A 1 149 ? 14.752 4.713 -2.895 1.00 79.56 149 PRO A N 1
ATOM 1132 C CA . PRO A 1 149 ? 15.982 5.442 -2.589 1.00 79.56 149 PRO A CA 1
ATOM 1133 C C . PRO A 1 149 ? 16.015 5.931 -1.123 1.00 79.56 149 PRO A C 1
ATOM 1135 O O . PRO A 1 149 ? 14.975 6.352 -0.603 1.00 79.56 149 PRO A O 1
ATOM 1138 N N . PRO A 1 150 ? 17.186 5.943 -0.453 1.00 69.31 150 PRO A N 1
ATOM 1139 C CA . PRO A 1 150 ? 17.295 6.410 0.928 1.00 69.31 150 PRO A CA 1
ATOM 1140 C C . PRO A 1 150 ? 16.984 7.907 1.061 1.00 69.31 150 PRO A C 1
ATOM 1142 O O . PRO A 1 150 ? 17.281 8.723 0.178 1.00 69.31 150 PRO A O 1
ATOM 1145 N N . ARG A 1 151 ? 16.410 8.297 2.204 1.00 61.00 151 ARG A N 1
ATOM 1146 C CA . ARG A 1 151 ? 16.086 9.699 2.505 1.00 61.00 151 ARG A CA 1
ATOM 1147 C C . ARG A 1 151 ? 17.373 10.529 2.582 1.00 61.00 151 ARG A C 1
ATOM 1149 O O . ARG A 1 151 ? 18.192 10.308 3.460 1.00 61.00 151 ARG A O 1
ATOM 1156 N N . GLY A 1 152 ? 17.519 11.512 1.689 1.00 52.88 152 GLY A N 1
ATOM 1157 C CA . GLY A 1 152 ? 18.670 12.433 1.644 1.00 52.88 152 GLY A CA 1
ATOM 1158 C C . GLY A 1 152 ? 19.473 12.390 0.339 1.00 52.88 152 GLY A C 1
ATOM 1159 O O . GLY A 1 152 ? 20.027 13.412 -0.058 1.00 52.88 152 GLY A O 1
ATOM 1160 N N . LEU A 1 153 ? 19.439 11.269 -0.386 1.00 50.38 153 LEU A N 1
ATOM 1161 C CA . LEU A 1 153 ? 20.172 11.067 -1.650 1.00 50.38 153 LEU A CA 1
ATOM 1162 C C . LEU A 1 153 ? 19.410 11.556 -2.897 1.00 50.38 153 LEU A C 1
ATOM 1164 O O . LEU A 1 153 ? 19.963 11.666 -3.987 1.00 50.38 153 LEU A O 1
ATOM 1168 N N . GLU A 1 154 ? 18.141 11.928 -2.743 1.00 50.00 154 GLU A N 1
ATOM 1169 C CA . GLU A 1 154 ? 17.265 12.375 -3.838 1.00 50.00 154 GLU A CA 1
ATOM 1170 C C . GLU A 1 154 ? 17.687 13.715 -4.458 1.00 50.00 154 GLU A C 1
ATOM 1172 O O . GLU A 1 154 ? 17.285 14.035 -5.5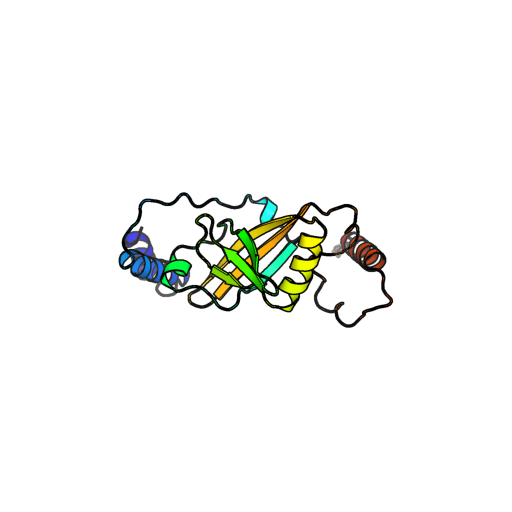75 1.00 50.00 154 GLU A O 1
ATOM 1177 N N . LYS A 1 155 ? 18.499 14.508 -3.746 1.00 46.72 155 LYS A N 1
ATOM 1178 C CA . LYS A 1 155 ? 19.005 15.802 -4.227 1.00 46.72 155 LYS A CA 1
ATOM 1179 C C . LYS A 1 155 ? 20.251 15.685 -5.116 1.00 46.72 155 LYS A C 1
ATOM 1181 O O . LYS A 1 155 ? 20.707 16.710 -5.612 1.00 46.72 155 LYS A O 1
ATOM 1186 N N . LEU A 1 156 ? 20.803 14.483 -5.314 1.00 48.66 156 LEU A N 1
ATOM 1187 C CA . LEU A 1 156 ? 22.111 14.281 -5.959 1.00 48.66 156 LEU A CA 1
ATOM 1188 C C . LEU A 1 156 ? 22.074 13.797 -7.426 1.00 48.66 156 LEU A C 1
ATOM 1190 O O . LEU A 1 156 ? 23.121 13.474 -7.984 1.00 48.66 156 LEU A O 1
ATOM 1194 N N . GLN A 1 157 ? 20.928 13.772 -8.113 1.00 52.75 157 GLN A N 1
ATOM 1195 C CA . GLN A 1 157 ? 20.920 13.380 -9.538 1.00 52.75 157 GLN A CA 1
ATOM 1196 C C . GLN A 1 157 ? 21.563 14.454 -10.442 1.00 52.75 157 GLN A C 1
ATOM 1198 O O . GLN A 1 157 ? 21.384 15.638 -10.152 1.00 52.75 157 GLN A O 1
ATOM 1203 N N . PRO A 1 158 ? 22.266 14.112 -11.555 1.00 45.47 158 PRO A N 1
ATOM 1204 C CA . PRO A 1 158 ? 22.243 12.862 -12.335 1.00 45.47 158 PRO A CA 1
ATOM 1205 C C . PRO A 1 158 ? 23.610 12.151 -12.534 1.00 45.47 158 PRO A C 1
ATOM 1207 O O . PRO A 1 158 ? 23.709 11.277 -13.391 1.00 45.47 158 PRO A O 1
ATOM 1210 N N . TYR A 1 159 ? 24.670 12.506 -11.797 1.00 50.16 159 TYR A N 1
ATOM 1211 C CA . TYR A 1 159 ? 26.033 11.989 -12.056 1.00 50.16 159 TYR A CA 1
ATOM 1212 C C . TYR A 1 159 ? 26.473 10.805 -11.184 1.00 50.16 159 TYR A C 1
ATOM 1214 O O . TYR A 1 159 ? 27.478 10.169 -11.497 1.00 50.16 159 TYR A O 1
ATOM 1222 N N . PHE A 1 160 ? 25.731 10.469 -10.128 1.00 52.03 160 PHE A N 1
ATOM 1223 C CA . PHE A 1 160 ? 26.012 9.274 -9.336 1.00 52.03 160 PHE A CA 1
ATOM 1224 C C . PHE A 1 160 ? 25.241 8.089 -9.906 1.00 52.03 160 PHE A C 1
ATOM 1226 O O . PHE A 1 160 ? 24.011 8.088 -9.949 1.00 52.03 160 PHE A O 1
ATOM 1233 N N . SER A 1 161 ? 25.976 7.090 -10.395 1.00 59.41 161 SER A N 1
ATOM 1234 C CA . SER A 1 161 ? 25.370 5.846 -10.862 1.00 59.41 161 SER A CA 1
ATOM 1235 C C . SER A 1 161 ? 24.704 5.129 -9.687 1.00 59.41 161 SER A C 1
ATOM 1237 O O . SER A 1 161 ? 25.309 5.025 -8.623 1.00 59.41 161 SER A O 1
ATOM 1239 N N . GLU A 1 162 ? 23.496 4.592 -9.883 1.00 63.41 162 GLU A N 1
ATOM 1240 C CA . GLU A 1 162 ? 22.796 3.818 -8.842 1.00 63.41 162 GLU A CA 1
ATOM 1241 C C . GLU A 1 162 ? 23.631 2.610 -8.351 1.00 63.41 162 GLU A C 1
ATOM 1243 O O . GLU A 1 162 ? 23.476 2.177 -7.215 1.00 63.41 162 GLU A O 1
ATOM 1248 N N . LYS A 1 163 ? 24.606 2.147 -9.155 1.00 62.41 163 LYS A N 1
ATOM 1249 C CA . LYS A 1 163 ? 25.635 1.171 -8.756 1.00 62.41 163 LYS A CA 1
ATOM 1250 C C . LYS A 1 163 ? 26.583 1.688 -7.671 1.00 62.41 163 LYS A C 1
ATOM 1252 O O . LYS A 1 163 ? 26.745 1.020 -6.667 1.00 62.41 163 LYS A O 1
ATOM 1257 N N . ALA A 1 164 ? 27.147 2.881 -7.848 1.00 63.22 164 ALA A N 1
ATOM 1258 C CA . ALA A 1 164 ? 28.044 3.479 -6.855 1.00 63.22 164 ALA A CA 1
ATOM 1259 C C . ALA A 1 164 ? 27.335 3.726 -5.513 1.00 63.22 164 ALA A C 1
ATOM 1261 O O . ALA A 1 164 ? 27.936 3.563 -4.462 1.00 63.22 164 ALA A O 1
ATOM 1262 N N . LEU A 1 165 ? 26.039 4.063 -5.556 1.00 65.06 165 LEU A N 1
ATOM 1263 C CA . LEU A 1 165 ? 25.220 4.208 -4.348 1.00 65.06 165 LEU A CA 1
ATOM 1264 C C . LEU A 1 165 ? 25.034 2.879 -3.614 1.00 65.06 165 LEU A C 1
ATOM 1266 O O . LEU A 1 165 ? 24.990 2.851 -2.392 1.00 65.06 165 LEU A O 1
ATOM 1270 N N . ARG A 1 166 ? 24.888 1.782 -4.358 1.00 65.88 166 ARG A N 1
ATOM 1271 C CA . ARG A 1 166 ? 24.782 0.449 -3.774 1.00 65.88 166 ARG A CA 1
ATOM 1272 C C . ARG A 1 166 ? 26.092 0.034 -3.108 1.00 65.88 166 ARG A C 1
ATOM 1274 O O . ARG A 1 166 ? 26.037 -0.448 -1.987 1.00 65.88 166 ARG A O 1
ATOM 1281 N N . ASP A 1 167 ? 27.222 0.257 -3.774 1.00 64.69 167 ASP A N 1
ATOM 1282 C CA . ASP A 1 167 ? 28.542 -0.085 -3.235 1.00 64.69 167 ASP A CA 1
ATOM 1283 C C . ASP A 1 167 ? 28.809 0.676 -1.914 1.00 64.69 167 ASP A C 1
ATOM 1285 O O . ASP A 1 167 ? 29.207 0.067 -0.929 1.00 64.69 167 ASP A O 1
ATOM 1289 N N . GLU A 1 168 ? 28.475 1.973 -1.841 1.00 62.31 168 GLU A N 1
ATOM 1290 C CA . GLU A 1 168 ? 28.629 2.796 -0.623 1.00 62.31 168 GLU A CA 1
ATOM 1291 C C . GLU A 1 168 ? 27.721 2.335 0.538 1.00 62.31 168 GLU A C 1
ATOM 1293 O O . GLU A 1 168 ? 28.124 2.358 1.699 1.00 62.31 168 GLU A O 1
ATOM 1298 N N . LEU A 1 169 ? 26.502 1.871 0.239 1.00 62.66 169 LEU A N 1
ATOM 1299 C CA . LEU A 1 169 ? 25.586 1.321 1.249 1.00 62.66 169 LEU A CA 1
ATOM 1300 C C . LEU A 1 169 ? 26.023 -0.069 1.738 1.00 62.66 169 LEU A C 1
ATOM 1302 O O . LEU A 1 169 ? 25.879 -0.371 2.921 1.00 62.66 169 LEU A O 1
ATOM 1306 N N . GLU A 1 170 ? 26.559 -0.908 0.847 1.00 64.31 170 GLU A N 1
ATOM 1307 C CA . GLU A 1 170 ? 27.122 -2.218 1.204 1.00 64.31 170 GLU A CA 1
ATOM 1308 C C . GLU A 1 170 ? 28.392 -2.072 2.071 1.00 64.31 170 GLU A C 1
ATOM 1310 O O . G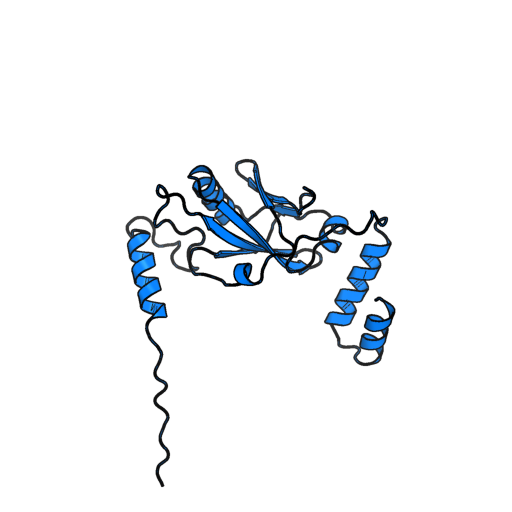LU A 1 170 ? 28.641 -2.912 2.936 1.00 64.31 170 GLU A O 1
ATOM 1315 N N . GLU A 1 171 ? 29.165 -0.992 1.898 1.00 58.47 171 GLU A N 1
ATOM 1316 C CA . GLU A 1 171 ? 30.313 -0.649 2.752 1.00 58.47 171 GLU A CA 1
ATOM 1317 C C . GLU A 1 171 ? 29.893 -0.215 4.174 1.00 58.47 171 GLU A C 1
ATOM 1319 O O . GLU A 1 171 ? 30.554 -0.590 5.144 1.00 58.47 171 GLU A O 1
ATOM 1324 N N . GLU A 1 172 ? 28.782 0.517 4.335 1.00 53.31 172 GLU A N 1
ATOM 1325 C CA . GLU A 1 172 ? 28.318 1.004 5.649 1.00 53.31 172 GLU A CA 1
ATOM 1326 C C . GLU A 1 172 ? 27.745 -0.117 6.548 1.00 53.31 172 GLU A C 1
ATOM 1328 O O . GLU A 1 172 ? 27.881 -0.066 7.772 1.00 53.31 172 GLU A O 1
ATOM 1333 N N . GLU A 1 173 ? 27.157 -1.169 5.965 1.00 54.16 173 GLU A N 1
ATOM 1334 C CA . GLU A 1 173 ? 26.681 -2.354 6.706 1.00 54.16 173 GLU A CA 1
ATOM 1335 C C . GLU A 1 173 ? 27.826 -3.276 7.190 1.00 54.16 173 GLU A C 1
ATOM 1337 O O . GLU A 1 173 ? 27.598 -4.163 8.019 1.00 54.16 173 GLU A O 1
ATOM 1342 N N . GLY A 1 174 ? 29.058 -3.074 6.705 1.00 48.94 174 GLY A N 1
ATOM 1343 C CA . GLY A 1 174 ? 30.213 -3.947 6.947 1.00 48.94 174 GLY A CA 1
ATOM 1344 C C . GLY A 1 174 ? 31.087 -3.616 8.164 1.00 48.94 174 GLY A C 1
ATOM 1345 O O . GLY A 1 174 ? 31.955 -4.419 8.505 1.00 48.94 174 GLY A O 1
ATOM 1346 N N . GLU A 1 175 ? 30.879 -2.482 8.837 1.00 40.16 175 GLU A N 1
ATOM 1347 C CA . GLU A 1 175 ? 31.708 -2.042 9.971 1.00 40.16 175 GLU A CA 1
ATOM 1348 C C . GLU A 1 175 ? 31.018 -2.346 11.318 1.00 40.16 175 GLU A C 1
ATOM 1350 O O . GLU A 1 175 ? 30.212 -1.543 11.810 1.00 40.16 175 GLU A O 1
ATOM 1355 N N . PRO A 1 176 ? 31.317 -3.478 11.992 1.00 40.41 176 PRO A N 1
ATOM 1356 C CA . PRO A 1 176 ? 30.973 -3.612 13.396 1.00 40.41 176 PRO A CA 1
ATOM 1357 C C . PRO A 1 176 ? 31.740 -2.538 14.170 1.00 40.41 176 PRO A C 1
ATOM 1359 O O . PRO A 1 176 ? 32.963 -2.587 14.276 1.00 40.41 176 PRO A O 1
ATOM 1362 N N . ARG A 1 177 ? 31.023 -1.568 14.751 1.00 42.19 177 ARG A N 1
ATOM 1363 C CA . ARG A 1 177 ? 31.594 -0.704 15.789 1.00 42.19 177 ARG A CA 1
ATOM 1364 C C . ARG A 1 177 ? 32.039 -1.600 16.942 1.00 42.19 177 ARG A C 1
ATOM 1366 O O . ARG A 1 177 ? 31.222 -1.962 17.788 1.00 42.19 177 ARG A O 1
ATOM 1373 N N . GLU A 1 178 ? 33.320 -1.959 16.970 1.00 40.62 178 GLU A N 1
ATOM 1374 C CA . GLU A 1 178 ? 33.958 -2.527 18.149 1.00 40.62 178 GLU A CA 1
ATOM 1375 C C . GLU A 1 178 ? 33.826 -1.499 19.272 1.00 40.62 178 GLU A C 1
ATOM 1377 O O . GLU A 1 178 ? 34.537 -0.495 19.341 1.00 40.62 178 GLU A O 1
ATOM 1382 N N . ILE A 1 179 ? 32.850 -1.724 20.147 1.00 45.03 179 ILE A N 1
ATOM 1383 C CA . ILE A 1 179 ? 32.786 -1.052 21.433 1.00 45.03 179 ILE A CA 1
ATOM 1384 C C . ILE A 1 179 ? 33.955 -1.639 22.221 1.00 45.03 179 ILE A C 1
ATOM 1386 O O . ILE A 1 179 ? 33.832 -2.720 22.795 1.00 45.03 179 ILE A O 1
ATOM 1390 N N . TYR A 1 180 ? 35.107 -0.965 22.195 1.00 46.53 180 TYR A N 1
ATOM 1391 C CA . TYR A 1 180 ? 36.207 -1.270 23.102 1.00 46.53 180 TYR A CA 1
ATOM 1392 C C . TYR A 1 180 ? 35.667 -1.117 24.522 1.00 46.53 180 TYR A C 1
ATOM 1394 O O . TYR A 1 180 ? 35.441 -0.006 25.006 1.00 46.53 180 TYR A O 1
ATOM 1402 N N . GLY A 1 181 ? 35.382 -2.257 25.152 1.00 44.25 181 GLY A N 1
ATOM 1403 C CA . GLY A 1 181 ? 35.057 -2.329 26.562 1.00 44.25 181 GLY A CA 1
ATOM 1404 C C . GLY A 1 181 ? 36.209 -1.711 27.336 1.00 44.25 181 GLY A C 1
ATOM 1405 O O . GLY A 1 181 ? 37.349 -2.155 27.220 1.00 44.25 181 GLY A O 1
ATOM 1406 N N . VAL A 1 182 ? 35.902 -0.660 28.090 1.00 51.75 182 VAL A N 1
ATOM 1407 C CA . VAL A 1 182 ? 36.784 -0.145 29.130 1.00 51.75 182 VAL A CA 1
ATOM 1408 C C . VAL A 1 182 ? 36.982 -1.290 30.119 1.00 51.75 182 VAL A C 1
ATOM 1410 O O . VAL A 1 182 ? 36.052 -1.685 30.818 1.00 51.75 182 VAL A O 1
ATOM 1413 N N . SER A 1 183 ? 38.171 -1.879 30.097 1.00 48.06 183 SER A N 1
ATOM 1414 C CA . SER A 1 183 ? 38.654 -2.772 31.137 1.00 48.06 183 SER A CA 1
ATOM 1415 C C . SER A 1 183 ? 38.948 -1.928 32.375 1.00 48.06 183 SER A C 1
ATOM 1417 O O . SER A 1 183 ? 39.936 -1.193 32.396 1.00 48.06 183 SER A O 1
ATOM 1419 N N . ASP A 1 184 ? 38.066 -2.014 33.369 1.00 50.19 184 ASP A N 1
ATOM 1420 C CA . ASP A 1 184 ? 38.413 -1.709 34.755 1.00 50.19 184 ASP A CA 1
ATOM 1421 C C . ASP A 1 184 ? 39.344 -2.828 35.244 1.00 50.19 184 ASP A C 1
ATOM 1423 O O . ASP A 1 184 ? 38.892 -3.943 35.511 1.00 50.19 184 ASP A O 1
ATOM 1427 N N . ASP A 1 185 ? 40.639 -2.527 35.321 1.00 52.53 185 ASP A N 1
ATOM 1428 C CA . ASP A 1 185 ? 41.588 -3.265 36.150 1.00 52.53 185 ASP A CA 1
ATOM 1429 C C . ASP A 1 185 ? 41.949 -2.397 37.372 1.00 52.53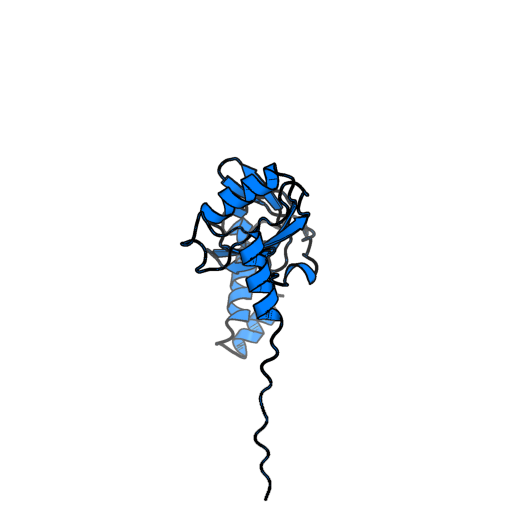 185 ASP A C 1
ATOM 1431 O O . ASP A 1 185 ? 42.429 -1.271 37.220 1.00 52.53 185 ASP A O 1
ATOM 1435 N N . GLU A 1 186 ? 41.727 -3.011 38.543 1.00 45.94 186 GLU A N 1
ATOM 1436 C CA . GLU A 1 186 ? 42.131 -2.690 39.934 1.00 45.94 186 GLU A CA 1
ATOM 1437 C C . GLU A 1 186 ? 41.349 -1.646 40.760 1.00 45.94 186 GLU A C 1
ATOM 1439 O O . GLU A 1 186 ? 41.507 -0.418 40.583 1.00 45.94 186 GLU A O 1
#

pLDDT: mean 78.63, std 18.13, range [40.16, 98.12]

Foldseek 3Di:
DLVVLVVVCVVPVPPPVSVQVNVLVVLQVVQPDDDPDDFDFDDPVLPDDDALFKDKFKFDPADALSVLSPADFRGKWDWDDPPPWTWIAGPVRHTGGTTDNVLSNLVVVQVVVVWDKTKTWHDGDSRITMMMIGTPDGDPVCPLPGSDHDPPCPVPDDPDRSNNVVVVVVVVVPDDPPPPPPDDDD